Protein AF-A0A3N5R0R9-F1 (afdb_monomer)

Solvent-accessible surface area (backbone atoms only — not comparable to full-atom values): 15012 Å² total; per-residue (Å²): 132,86,57,68,69,58,54,52,54,54,51,50,55,51,51,51,49,55,50,51,55,48,54,53,54,56,59,62,72,71,47,95,82,65,80,75,74,85,69,75,74,80,44,71,63,59,54,51,50,53,53,48,51,53,52,49,52,53,50,51,51,52,50,50,51,50,51,50,50,53,49,52,49,50,51,49,53,51,50,50,53,52,49,49,55,70,77,45,78,73,76,73,62,69,63,82,61,88,26,75,51,51,61,51,18,72,74,63,23,44,67,47,49,46,68,54,37,25,25,74,74,27,80,94,47,69,91,41,71,49,81,50,78,91,46,46,70,56,28,48,50,54,42,48,52,52,48,53,52,37,56,76,67,67,50,54,53,73,38,70,69,69,75,72,58,89,46,72,67,58,19,51,56,50,46,56,38,47,77,71,71,43,86,84,82,88,80,77,83,86,47,71,69,52,53,52,51,53,57,42,58,76,43,49,83,84,32,44,70,60,50,52,50,49,20,46,52,52,23,60,64,26,57,84,64,78,54,48,51,33,70,57,48,43,52,49,60,70,59,48,58,96,81,76,46,69,65,59,33,64,67,64,72,94,127

Radius of gyration: 36.28 Å; Cα contacts (8 Å, |Δi|>4): 163; chains: 1; bounding box: 112×48×48 Å

Secondary structure (DSSP, 8-state):
---HHHHHHHHHHHHHHHHHHHHHHHHHTT-TT----------HHHHHHHHHHHHHHHHHHHHHHHHHHHHHHHHHHHHHHHHHHHH-------SS---HHHHHHTTT-EEEESTHHHHHTSSS-TTS----GGGHHHHHHHHHHHHHHHHHTT-SSEEEE--S--SHHHHHHHHHHHHTTPPP-------HHHHHHHHHHTTTTTTHHHHHHHHHHHHHHGGGTT---HHHHHHHHHH--TT--HHHHHT----

Foldseek 3Di:
DPDPVVVVVVVVVVVVVVVVVVVVVVVVVPDPPDDDDPPPPCPPVVVVVVVVVVVVVVVVVVVVVVVVVVVVVVVVVVVVVVVVCVVDPPPPPVPVDCFPQVVQVVVQADEFELQQCQLPVNDPHNVDRRDDPVCSVVSLVVSVVVLVVCLVVVTPPYHYDDAQDQDPSLLVSLVSQVVSVHDDDDDDGPDPLVVVLVVCLVPCPVNVVVLLVSLVVVLVVCVSPPNDHSVNSVVSSVRHDPPDDSVSNNPRDDD

pLDDT: mean 75.81, std 16.2, range [38.72, 96.94]

Structure (mmCIF, N/CA/C/O backbone):
data_AF-A0A3N5R0R9-F1
#
_entry.id   AF-A0A3N5R0R9-F1
#
loop_
_atom_site.group_PDB
_atom_site.id
_atom_site.type_symbol
_atom_site.label_atom_id
_atom_site.label_alt_id
_atom_site.label_comp_id
_atom_site.label_asym_id
_atom_site.label_entity_id
_atom_site.label_seq_id
_atom_site.pdbx_PDB_ins_code
_atom_site.Cartn_x
_atom_site.Cartn_y
_atom_site.Cartn_z
_atom_site.occupancy
_atom_site.B_iso_or_equiv
_atom_site.auth_seq_id
_atom_site.auth_comp_id
_atom_site.auth_asym_id
_atom_site.auth_atom_id
_atom_site.pdbx_PDB_model_num
ATOM 1 N N . MET A 1 1 ? 49.271 -8.759 10.959 1.00 43.50 1 MET A N 1
ATOM 2 C CA . MET A 1 1 ? 49.847 -8.899 12.313 1.00 43.50 1 MET A CA 1
ATOM 3 C C . MET A 1 1 ? 51.326 -8.596 12.203 1.00 43.50 1 MET A C 1
ATOM 5 O O . MET A 1 1 ? 52.000 -9.312 11.478 1.00 43.50 1 MET A O 1
ATOM 9 N N . ILE A 1 2 ? 51.799 -7.498 12.795 1.00 50.06 2 ILE A N 1
ATOM 10 C CA . ILE A 1 2 ? 53.244 -7.254 12.905 1.00 50.06 2 ILE A CA 1
ATOM 11 C C . ILE A 1 2 ? 53.771 -8.260 13.930 1.00 50.06 2 ILE A C 1
ATOM 13 O O . ILE A 1 2 ? 53.163 -8.416 14.986 1.00 50.06 2 ILE A O 1
ATOM 17 N N . ASP A 1 3 ? 54.822 -8.982 13.558 1.00 60.62 3 ASP A N 1
ATOM 18 C CA . ASP A 1 3 ? 55.423 -10.051 14.351 1.00 60.62 3 ASP A CA 1
ATOM 19 C C . ASP A 1 3 ? 56.004 -9.483 15.658 1.00 60.62 3 ASP A C 1
ATOM 21 O O . ASP A 1 3 ? 56.755 -8.501 15.660 1.00 60.62 3 ASP A O 1
ATOM 25 N N . GLU A 1 4 ? 55.624 -10.084 16.781 1.00 57.06 4 GLU A N 1
ATOM 26 C CA . GLU A 1 4 ? 56.063 -9.680 18.118 1.00 57.06 4 GLU A CA 1
ATOM 27 C C . GLU A 1 4 ? 57.592 -9.825 18.247 1.00 57.06 4 GLU A C 1
ATOM 29 O O . GLU A 1 4 ? 58.248 -8.971 18.844 1.00 57.06 4 GLU A O 1
ATOM 34 N N . GLN A 1 5 ? 58.185 -10.813 17.555 1.00 60.53 5 GLN A N 1
ATOM 35 C CA . GLN A 1 5 ? 59.641 -10.983 17.476 1.00 60.53 5 GLN A CA 1
ATOM 36 C C . GLN A 1 5 ? 60.341 -9.844 16.729 1.00 60.53 5 GLN A C 1
ATOM 38 O O . GLN A 1 5 ? 61.434 -9.434 17.119 1.00 60.53 5 GLN A O 1
ATOM 43 N N . PHE A 1 6 ? 59.721 -9.314 15.673 1.00 62.25 6 PHE A N 1
ATOM 44 C CA . PHE A 1 6 ? 60.292 -8.207 14.904 1.00 62.25 6 PHE A CA 1
ATOM 45 C C . PHE A 1 6 ? 60.302 -6.908 15.719 1.00 62.25 6 PHE A C 1
ATOM 47 O O . PHE A 1 6 ? 61.253 -6.128 15.657 1.00 62.25 6 PHE A O 1
ATOM 54 N N . THR A 1 7 ? 59.262 -6.696 16.528 1.00 60.97 7 THR A N 1
ATOM 55 C CA . THR A 1 7 ? 59.148 -5.508 17.383 1.00 60.97 7 THR A CA 1
ATOM 56 C C . THR A 1 7 ? 60.192 -5.526 18.502 1.00 60.97 7 THR A C 1
ATOM 58 O O . THR A 1 7 ? 60.848 -4.511 18.728 1.00 60.97 7 THR A O 1
ATOM 61 N N . GLU A 1 8 ? 60.412 -6.675 19.151 1.00 64.81 8 GLU A N 1
ATOM 62 C CA . GLU A 1 8 ? 61.462 -6.825 20.172 1.00 64.81 8 GLU A CA 1
ATOM 63 C C . GLU A 1 8 ? 62.873 -6.644 19.587 1.00 64.81 8 GLU A C 1
ATOM 65 O O . GLU A 1 8 ? 63.673 -5.897 20.148 1.00 64.81 8 GLU A O 1
ATOM 70 N N . GLN A 1 9 ? 63.165 -7.206 18.405 1.00 69.06 9 GLN A N 1
ATOM 71 C CA . GLN A 1 9 ? 64.467 -7.005 17.746 1.00 69.06 9 GLN A CA 1
ATOM 72 C C . GLN A 1 9 ? 64.761 -5.534 17.423 1.00 69.06 9 GLN A C 1
ATOM 74 O O . GLN A 1 9 ? 65.887 -5.069 17.608 1.00 69.06 9 GLN A O 1
ATOM 79 N N . MET A 1 10 ? 63.755 -4.794 16.953 1.00 60.25 10 MET A N 1
ATOM 80 C CA . MET A 1 10 ? 63.886 -3.363 16.666 1.00 60.25 10 MET A CA 1
ATOM 81 C C . MET A 1 10 ? 64.137 -2.544 17.939 1.00 60.25 10 MET A C 1
ATOM 83 O O . MET A 1 10 ? 64.937 -1.607 17.925 1.00 60.25 10 MET A O 1
ATOM 87 N N . LEU A 1 11 ? 63.478 -2.897 19.047 1.00 63.25 11 LEU A N 1
ATOM 88 C CA . LEU A 1 11 ? 63.673 -2.229 20.334 1.00 63.25 11 LEU A CA 1
ATOM 89 C C . LEU A 1 11 ? 65.057 -2.513 20.926 1.00 63.25 11 LEU A C 1
ATOM 91 O O . LEU A 1 11 ? 65.667 -1.599 21.484 1.00 63.25 11 LEU A O 1
ATOM 95 N N . ASP A 1 12 ? 65.572 -3.731 20.778 1.00 72.31 12 ASP A N 1
ATOM 96 C CA . ASP A 1 12 ? 66.913 -4.082 21.249 1.00 72.31 12 ASP A CA 1
ATOM 97 C C . ASP A 1 12 ? 68.011 -3.389 20.438 1.00 72.31 12 ASP A C 1
ATOM 99 O O . ASP A 1 12 ? 68.893 -2.770 21.035 1.00 72.31 12 ASP A O 1
ATOM 103 N N . GLN A 1 13 ? 67.902 -3.345 19.104 1.00 62.28 13 GLN A N 1
ATOM 104 C CA . GLN A 1 13 ? 68.829 -2.555 18.279 1.00 62.28 13 GLN A CA 1
ATOM 105 C C . GLN A 1 13 ? 68.832 -1.074 18.669 1.00 62.28 13 GLN A C 1
ATOM 107 O O . GLN A 1 13 ? 69.888 -0.444 18.725 1.00 62.28 13 GLN A O 1
ATOM 112 N N . PHE A 1 14 ? 67.660 -0.511 18.970 1.00 59.62 14 PHE A N 1
ATOM 113 C CA . PHE A 1 14 ? 67.559 0.881 19.393 1.00 59.62 14 PHE A CA 1
ATOM 114 C C . PHE A 1 14 ? 68.192 1.124 20.773 1.00 59.62 14 PHE A C 1
ATOM 116 O O . PHE A 1 14 ? 68.870 2.134 20.973 1.00 59.62 14 PHE A O 1
ATOM 123 N N . ARG A 1 15 ? 68.024 0.196 21.726 1.00 69.88 15 ARG A N 1
ATOM 124 C CA . ARG A 1 15 ? 68.680 0.267 23.046 1.00 69.88 15 ARG A CA 1
ATOM 125 C C . ARG A 1 15 ? 70.198 0.184 22.931 1.00 69.88 15 ARG A C 1
ATOM 127 O O . ARG A 1 15 ? 70.887 0.926 23.633 1.00 69.88 15 ARG A O 1
ATOM 134 N N . ASP A 1 16 ? 70.703 -0.693 22.073 1.00 72.25 16 ASP A N 1
ATOM 135 C CA . ASP A 1 16 ? 72.139 -0.858 21.862 1.00 72.25 16 ASP A CA 1
ATOM 136 C C . ASP A 1 16 ? 72.747 0.380 21.201 1.00 72.25 16 ASP A C 1
ATOM 138 O O . ASP A 1 16 ? 73.772 0.877 21.669 1.00 72.25 16 ASP A O 1
ATOM 142 N N . TRP A 1 17 ? 72.057 0.958 20.215 1.00 76.31 17 TRP A N 1
ATOM 143 C CA . TRP A 1 17 ? 72.457 2.227 19.611 1.00 76.31 17 TRP A CA 1
ATOM 144 C C . TRP A 1 17 ? 72.508 3.367 20.641 1.00 76.31 17 TRP A C 1
ATOM 146 O O . TRP A 1 17 ? 73.515 4.064 20.728 1.00 76.31 17 TRP A O 1
ATOM 156 N N . LEU A 1 18 ? 71.485 3.516 21.496 1.00 66.44 18 LEU A N 1
ATOM 157 C CA . LEU A 1 18 ? 71.478 4.543 22.549 1.00 66.44 18 LEU A CA 1
ATOM 158 C C . LEU A 1 18 ? 72.618 4.373 23.563 1.00 66.44 18 LEU A C 1
ATOM 160 O O . LEU A 1 18 ? 73.188 5.367 24.017 1.00 66.44 18 LEU A O 1
ATOM 164 N N . ARG A 1 19 ? 72.949 3.130 23.937 1.00 70.62 19 ARG A N 1
ATOM 165 C CA . ARG A 1 19 ? 74.083 2.845 24.830 1.00 70.62 19 ARG A CA 1
ATOM 166 C C . ARG A 1 19 ? 75.401 3.211 24.165 1.00 70.62 19 ARG A C 1
ATOM 168 O O . ARG A 1 19 ? 76.191 3.917 24.777 1.00 70.62 19 ARG A O 1
ATOM 175 N N . GLN A 1 20 ? 75.588 2.810 22.911 1.00 67.75 20 GLN A N 1
ATOM 176 C CA . GLN A 1 20 ? 76.788 3.130 22.149 1.00 67.75 20 GLN A CA 1
ATOM 177 C C . GLN A 1 20 ? 76.974 4.646 22.003 1.00 67.75 20 GLN A C 1
ATOM 179 O O . GLN A 1 20 ? 78.047 5.158 22.302 1.00 67.75 20 GLN A O 1
ATOM 184 N N . THR A 1 21 ? 75.925 5.383 21.633 1.00 64.25 21 THR A N 1
ATOM 185 C CA . THR A 1 21 ? 75.993 6.845 21.489 1.00 64.25 21 THR A CA 1
ATOM 186 C C . THR A 1 21 ? 76.284 7.551 22.816 1.00 64.25 21 THR A C 1
ATOM 188 O O . THR A 1 21 ? 77.020 8.537 22.835 1.00 64.25 21 THR A O 1
ATOM 191 N N . ARG A 1 22 ? 75.750 7.057 23.943 1.00 67.31 22 ARG A N 1
ATOM 192 C CA . ARG A 1 22 ? 76.100 7.579 25.273 1.00 67.31 22 ARG A CA 1
ATOM 193 C C . ARG A 1 22 ? 77.569 7.313 25.599 1.00 67.31 22 ARG A C 1
ATOM 195 O O . ARG A 1 22 ? 78.257 8.230 26.033 1.00 67.31 22 ARG A O 1
ATOM 202 N N . ASP A 1 23 ? 78.037 6.087 25.394 1.00 68.38 23 ASP A N 1
ATOM 203 C CA . ASP A 1 23 ? 79.402 5.692 25.739 1.00 68.38 23 ASP A CA 1
ATOM 204 C C . ASP A 1 23 ? 80.435 6.444 24.860 1.00 68.38 23 ASP A C 1
ATOM 206 O O . ASP A 1 23 ? 81.486 6.856 25.352 1.00 68.38 23 ASP A O 1
ATOM 210 N N . GLU A 1 24 ? 80.106 6.722 23.591 1.00 63.88 24 GLU A N 1
ATOM 211 C CA . GLU A 1 24 ? 80.881 7.587 22.683 1.00 63.88 24 GLU A CA 1
ATOM 212 C C . GLU A 1 24 ? 80.918 9.054 23.159 1.00 63.88 24 GLU A C 1
ATOM 214 O O . GLU A 1 24 ? 81.975 9.691 23.130 1.00 63.88 24 GLU A O 1
ATOM 219 N N . ALA A 1 25 ? 79.792 9.586 23.651 1.00 58.59 25 ALA A N 1
ATOM 220 C CA . ALA A 1 25 ? 79.714 10.941 24.201 1.00 58.59 25 ALA A CA 1
ATOM 221 C C . ALA A 1 25 ? 80.489 11.085 25.527 1.00 58.59 25 ALA A C 1
ATOM 223 O O . ALA A 1 25 ? 81.158 12.095 25.753 1.00 58.59 25 ALA A O 1
ATOM 224 N N . GLU A 1 26 ? 80.451 10.064 26.390 1.00 63.78 26 GLU A N 1
ATOM 225 C CA . GLU A 1 26 ? 81.235 10.021 27.630 1.00 6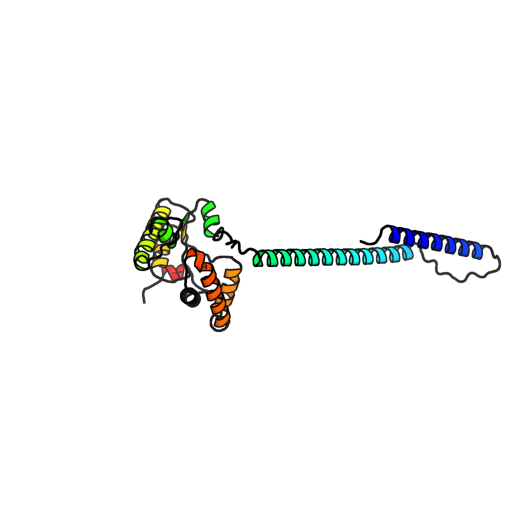3.78 26 GLU A CA 1
ATOM 226 C C . GLU A 1 26 ? 82.745 9.943 27.332 1.00 63.78 26 GLU A C 1
ATOM 228 O O . GLU A 1 26 ? 83.530 10.651 27.966 1.00 63.78 26 GLU A O 1
ATOM 233 N N . GLN A 1 27 ? 83.163 9.185 26.312 1.00 59.25 27 GLN A N 1
ATOM 234 C CA . GLN A 1 27 ? 84.565 9.114 25.874 1.00 59.25 27 GLN A CA 1
ATOM 235 C C . GLN A 1 27 ? 85.074 10.426 25.254 1.00 59.25 27 GLN A C 1
ATOM 237 O O . GLN A 1 27 ? 86.222 10.797 25.492 1.00 59.25 27 GLN A O 1
ATOM 242 N N . GLN A 1 28 ? 84.230 11.167 24.526 1.00 52.19 28 GLN A N 1
ATOM 243 C CA . GLN A 1 28 ? 84.566 12.505 24.013 1.00 52.19 28 GLN A CA 1
ATOM 244 C C . GLN A 1 28 ? 84.691 13.567 25.113 1.00 52.19 28 GLN A C 1
ATOM 246 O O . GLN A 1 28 ? 85.436 14.529 24.949 1.00 52.19 28 GLN A O 1
ATOM 251 N N . SER A 1 29 ? 84.010 13.395 26.250 1.00 51.81 29 SER A N 1
ATOM 252 C CA . SER A 1 29 ? 84.086 14.324 27.388 1.00 51.81 29 SER A CA 1
ATOM 253 C C . SER A 1 29 ? 85.332 14.157 28.276 1.00 51.81 29 SER A C 1
ATOM 255 O O . SER A 1 29 ? 85.572 14.986 29.155 1.00 51.81 29 SER A O 1
ATOM 257 N N . ALA A 1 30 ? 86.135 13.109 28.052 1.00 52.66 30 ALA A N 1
ATOM 258 C CA . ALA A 1 30 ? 87.340 12.800 28.829 1.00 52.66 30 ALA A CA 1
ATOM 259 C C . ALA A 1 30 ? 88.649 13.360 28.227 1.00 52.66 30 ALA A C 1
ATOM 261 O O . ALA A 1 30 ? 89.705 13.202 28.841 1.00 52.66 30 ALA A O 1
ATOM 262 N N . ASP A 1 31 ? 88.595 14.013 27.059 1.00 53.47 31 ASP A N 1
ATOM 263 C CA . ASP A 1 31 ? 89.743 14.660 26.410 1.00 53.47 31 ASP A CA 1
ATOM 264 C C . ASP A 1 31 ? 89.786 16.163 26.772 1.00 53.47 31 ASP A C 1
ATOM 266 O O . ASP A 1 31 ? 88.929 16.928 26.322 1.00 53.47 31 ASP A O 1
ATOM 270 N N . PRO A 1 32 ? 90.727 16.621 27.621 1.00 52.41 32 PRO A N 1
ATOM 271 C CA . PRO A 1 32 ? 90.665 17.953 28.226 1.00 52.41 32 PRO A CA 1
ATOM 272 C C . PRO A 1 32 ? 90.977 19.119 27.270 1.00 52.41 32 PRO A C 1
ATOM 274 O O . PRO A 1 32 ? 90.863 20.266 27.699 1.00 52.41 32 PRO A O 1
ATOM 277 N N . ASP A 1 33 ? 91.356 18.858 26.011 1.00 52.94 33 ASP A N 1
ATOM 278 C CA . ASP A 1 33 ? 91.750 19.890 25.030 1.00 52.94 33 ASP A CA 1
ATOM 279 C C . ASP A 1 33 ? 90.901 19.880 23.736 1.00 52.94 33 ASP A C 1
ATOM 281 O O . ASP A 1 33 ? 91.179 20.604 22.777 1.00 52.94 33 ASP A O 1
ATOM 285 N N . ALA A 1 34 ? 89.821 19.089 23.691 1.00 53.00 34 ALA A N 1
ATOM 286 C CA . ALA A 1 34 ? 88.888 19.076 22.567 1.00 53.00 34 ALA A CA 1
ATOM 287 C C . ALA A 1 34 ? 87.796 20.146 22.754 1.00 53.00 34 ALA A C 1
ATOM 289 O O . ALA A 1 34 ? 86.864 19.996 23.546 1.00 53.00 34 ALA A O 1
ATOM 290 N N . ALA A 1 35 ? 87.891 21.245 22.000 1.00 51.78 35 ALA A N 1
ATOM 291 C CA . ALA A 1 35 ? 86.829 22.243 21.916 1.00 51.78 35 ALA A CA 1
ATOM 292 C C . ALA A 1 35 ? 85.513 21.574 21.481 1.00 51.78 35 ALA A C 1
ATOM 294 O O . ALA A 1 35 ? 85.393 21.099 20.35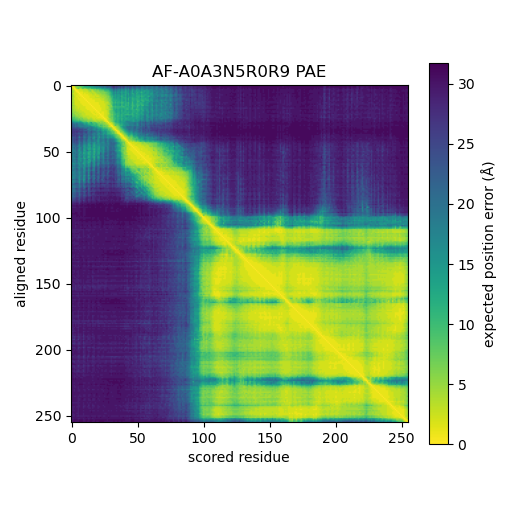1 1.00 51.78 35 ALA A O 1
ATOM 295 N N . SER A 1 36 ? 84.528 21.537 22.384 1.00 50.31 36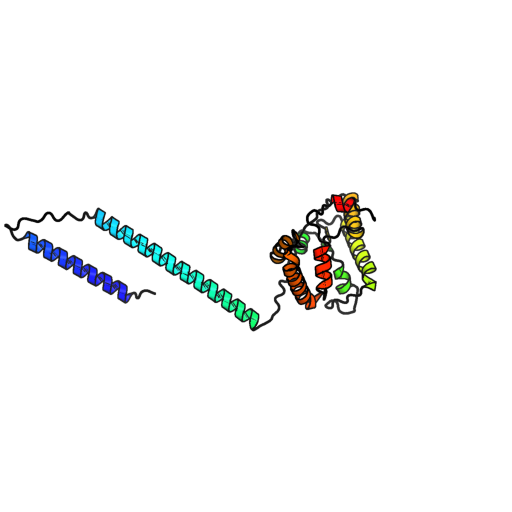 SER A N 1
ATOM 296 C CA . SER A 1 36 ? 83.208 20.977 22.093 1.00 50.31 36 SER A CA 1
ATOM 297 C C . SER A 1 36 ? 82.572 21.727 20.916 1.00 50.31 36 SER A C 1
ATOM 299 O O . SER A 1 36 ? 82.352 22.939 21.032 1.00 50.31 36 SER A O 1
ATOM 301 N N . PRO A 1 37 ? 82.225 21.066 19.793 1.00 47.88 37 PRO A N 1
ATOM 302 C CA . PRO A 1 37 ? 81.253 21.650 18.883 1.00 47.88 37 PRO A CA 1
ATOM 303 C C . PRO A 1 37 ? 79.961 21.848 19.679 1.00 47.88 37 PRO A C 1
ATOM 305 O O . PRO A 1 37 ? 79.605 21.004 20.502 1.00 47.88 37 PRO A O 1
ATOM 308 N N . ALA A 1 38 ? 79.277 22.975 19.480 1.00 46.28 38 ALA A N 1
ATOM 309 C CA . ALA A 1 38 ? 77.978 23.221 20.092 1.00 46.28 38 ALA A CA 1
ATOM 310 C C . ALA A 1 38 ? 76.971 22.206 19.532 1.00 46.28 38 ALA A C 1
ATOM 312 O O . ALA A 1 38 ? 76.278 22.467 18.551 1.00 46.28 38 ALA A O 1
ATOM 313 N N . VAL A 1 39 ? 76.938 21.015 20.126 1.00 50.69 39 VAL A N 1
ATOM 314 C CA . VAL A 1 39 ? 75.864 20.053 19.937 1.00 50.69 39 VAL A CA 1
ATOM 315 C C . VAL A 1 39 ? 74.647 20.730 20.539 1.00 50.69 39 VAL A C 1
ATOM 317 O O . VAL A 1 39 ? 74.577 20.923 21.752 1.00 50.69 39 VAL A O 1
ATOM 320 N N . GLU A 1 40 ? 73.739 21.185 19.678 1.00 48.16 40 GLU A N 1
ATOM 321 C CA . GLU A 1 40 ? 72.460 21.734 20.105 1.00 48.16 40 GLU A CA 1
ATOM 322 C C . GLU A 1 40 ? 71.827 20.665 21.005 1.00 48.16 40 GLU A C 1
ATOM 324 O O . GLU A 1 40 ? 71.603 19.545 20.529 1.00 48.16 40 GLU A O 1
ATOM 329 N N . PRO A 1 41 ? 71.641 20.920 22.314 1.00 49.38 41 PRO A N 1
ATOM 330 C CA . PRO A 1 41 ? 71.145 19.895 23.208 1.00 49.38 41 PRO A CA 1
ATOM 331 C C . PRO A 1 41 ? 69.772 19.534 22.672 1.00 49.38 41 PRO A C 1
ATOM 333 O O . PRO A 1 41 ? 68.867 20.372 22.676 1.00 49.38 41 PRO A O 1
ATOM 336 N N . VAL A 1 42 ? 69.619 18.316 22.149 1.00 54.38 42 VAL A N 1
ATOM 337 C CA . VAL A 1 42 ? 68.303 17.806 21.785 1.00 54.38 42 VAL A CA 1
ATOM 338 C C . VAL A 1 42 ? 67.579 17.663 23.111 1.00 54.38 42 VAL A C 1
ATOM 340 O O . VAL A 1 42 ? 67.711 16.665 23.817 1.00 54.38 42 VAL A O 1
ATOM 343 N N . GLY A 1 43 ? 66.922 18.749 23.515 1.00 51.84 43 GLY A N 1
ATOM 344 C CA . GLY A 1 43 ? 66.248 18.843 24.788 1.00 51.84 43 GLY A CA 1
ATOM 345 C C . GLY A 1 43 ? 65.284 17.678 24.867 1.00 51.84 43 GLY A C 1
ATOM 346 O O . GLY A 1 43 ? 64.603 17.365 23.893 1.00 51.84 43 GLY A O 1
ATOM 347 N N . LEU A 1 44 ? 65.230 17.035 26.027 1.00 51.94 44 LEU A N 1
ATOM 348 C CA . LEU A 1 44 ? 64.364 15.885 26.284 1.00 51.94 44 LEU A CA 1
ATOM 349 C C . LEU A 1 44 ? 62.913 16.150 25.825 1.00 51.94 44 LEU A C 1
ATOM 351 O O . LEU A 1 44 ? 62.229 15.246 25.362 1.00 51.94 44 LEU A O 1
ATOM 355 N N . VAL A 1 45 ? 62.496 17.420 25.855 1.00 51.78 45 VAL A N 1
ATOM 356 C CA . VAL A 1 45 ? 61.239 17.944 25.302 1.00 51.78 45 VAL A CA 1
ATOM 357 C C . VAL A 1 45 ? 61.100 17.722 23.788 1.00 51.78 45 VAL A C 1
ATOM 359 O O . VAL A 1 45 ? 60.092 17.168 23.370 1.00 51.78 45 VAL A O 1
ATOM 362 N N . ARG A 1 46 ? 62.107 18.064 22.972 1.00 54.16 46 ARG A N 1
ATOM 363 C CA . ARG A 1 46 ? 62.084 17.883 21.507 1.00 54.16 46 ARG A CA 1
ATOM 364 C C . ARG A 1 46 ? 62.024 16.404 21.126 1.00 54.16 46 ARG A C 1
ATOM 366 O O . ARG A 1 46 ? 61.266 16.024 20.247 1.00 54.16 46 ARG A O 1
ATOM 373 N N . LEU A 1 47 ? 62.762 15.547 21.836 1.00 57.09 47 LEU A N 1
ATOM 374 C CA . LEU A 1 47 ? 62.655 14.092 21.664 1.00 57.09 47 LEU A CA 1
ATOM 375 C C . LEU A 1 47 ? 61.251 13.584 22.016 1.00 57.09 47 LEU A C 1
ATOM 377 O O . LEU A 1 47 ? 60.677 12.801 21.266 1.00 57.09 47 LEU A O 1
A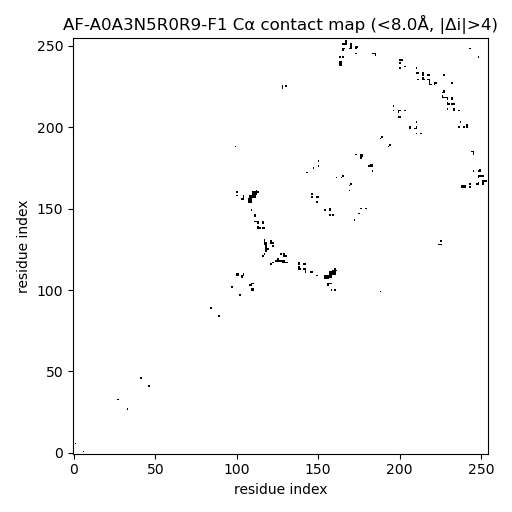TOM 381 N N . VAL A 1 48 ? 60.671 14.043 23.128 1.00 60.00 48 VAL A N 1
ATOM 382 C CA . VAL A 1 48 ? 59.302 13.678 23.523 1.00 60.00 48 VAL A CA 1
ATOM 383 C C . VAL A 1 48 ? 58.271 14.159 22.498 1.00 60.00 48 VAL A C 1
ATOM 385 O O . VAL A 1 48 ? 57.320 13.427 22.227 1.00 60.00 48 VAL A O 1
ATOM 388 N N . GLU A 1 49 ? 58.452 15.336 21.900 1.00 58.75 49 GLU A N 1
ATOM 389 C CA . GLU A 1 49 ? 57.594 15.853 20.827 1.00 58.75 49 GLU A CA 1
ATOM 390 C C . GLU A 1 49 ? 57.658 14.968 19.578 1.00 58.75 49 GLU A C 1
ATOM 392 O O . GLU A 1 49 ? 56.612 14.506 19.120 1.00 58.75 49 GLU A O 1
ATOM 397 N N . GLU A 1 50 ? 58.859 14.636 19.099 1.00 58.38 50 GLU A N 1
ATOM 398 C CA . GLU A 1 50 ? 59.059 13.765 17.931 1.00 58.38 50 GLU A CA 1
ATOM 399 C C . GLU A 1 50 ? 58.510 12.347 18.173 1.00 58.38 50 GLU A C 1
ATOM 401 O O . GLU A 1 50 ? 57.786 11.799 17.341 1.00 58.38 50 GLU A O 1
ATOM 406 N N . PHE A 1 51 ? 58.742 11.762 19.356 1.00 58.75 51 PHE A N 1
ATOM 407 C CA . PHE A 1 51 ? 58.152 10.466 19.718 1.00 58.75 51 PHE A CA 1
ATOM 408 C C . PHE A 1 51 ? 56.628 10.533 19.871 1.00 58.75 51 PHE A C 1
ATOM 410 O O . PHE A 1 51 ? 55.926 9.565 19.565 1.00 58.75 51 PHE A O 1
ATOM 417 N N . THR A 1 52 ? 56.085 11.664 20.327 1.00 61.81 52 THR A N 1
ATOM 418 C CA . THR A 1 52 ? 54.635 11.860 20.431 1.00 61.81 52 THR A CA 1
ATOM 419 C C . THR A 1 52 ? 54.001 12.000 19.050 1.00 61.81 52 THR A C 1
ATOM 421 O O . THR A 1 52 ? 52.933 11.418 18.834 1.00 61.81 52 THR A O 1
ATOM 424 N N . ALA A 1 53 ? 54.661 12.696 18.122 1.00 58.16 53 ALA A N 1
ATOM 425 C CA . ALA A 1 53 ? 54.260 12.801 16.723 1.00 58.16 53 ALA A CA 1
ATOM 426 C C . ALA A 1 53 ? 54.293 11.426 16.037 1.00 58.16 53 ALA A C 1
ATOM 428 O O . ALA A 1 53 ? 53.269 10.983 15.517 1.00 58.16 53 ALA A O 1
ATOM 429 N N . LEU A 1 54 ? 55.396 10.680 16.172 1.00 56.41 54 LEU A N 1
ATOM 430 C CA . LEU A 1 54 ? 55.536 9.325 15.627 1.00 56.41 54 LEU A CA 1
ATOM 431 C C . LEU A 1 54 ? 54.476 8.362 16.188 1.00 56.41 54 LEU A C 1
ATOM 433 O O . LEU A 1 54 ? 53.872 7.582 15.451 1.00 56.41 54 LEU A O 1
ATOM 437 N N . ARG A 1 55 ? 54.185 8.440 17.495 1.00 67.81 55 ARG A N 1
ATOM 438 C CA . ARG A 1 55 ? 53.110 7.657 18.127 1.00 67.81 55 ARG A CA 1
ATOM 439 C C . ARG A 1 55 ? 51.738 8.023 17.562 1.00 67.81 55 ARG A C 1
ATOM 441 O O . ARG A 1 55 ? 50.881 7.147 17.436 1.00 67.81 55 ARG A O 1
ATOM 448 N N . HIS A 1 56 ? 51.498 9.302 17.280 1.00 57.44 56 HIS A N 1
ATOM 449 C CA . HIS A 1 56 ? 50.236 9.758 16.707 1.00 57.44 56 HIS A CA 1
ATOM 450 C C . HIS A 1 56 ? 50.062 9.229 15.279 1.00 57.44 56 HIS A C 1
ATOM 452 O O . HIS A 1 56 ? 49.016 8.651 14.980 1.00 57.44 56 HIS A O 1
ATOM 458 N N . ASP A 1 57 ? 51.102 9.323 14.453 1.00 57.06 57 ASP A N 1
ATOM 459 C CA . ASP A 1 57 ? 51.104 8.810 13.081 1.00 57.06 57 ASP A CA 1
ATOM 460 C C . ASP A 1 57 ? 50.925 7.292 13.034 1.00 57.06 57 ASP A C 1
ATOM 462 O O . ASP A 1 57 ? 50.064 6.794 12.307 1.00 57.06 57 ASP A O 1
ATOM 466 N N . LEU A 1 58 ? 51.627 6.541 13.887 1.00 57.06 58 LEU A N 1
ATOM 467 C CA . LEU A 1 58 ? 51.457 5.089 13.977 1.00 57.06 58 LEU A CA 1
ATOM 468 C C . LEU A 1 58 ? 50.033 4.710 14.420 1.00 57.06 58 LEU A C 1
ATOM 470 O O . LEU A 1 58 ? 49.447 3.742 13.925 1.00 57.06 58 LEU A O 1
ATOM 474 N N . LYS A 1 59 ? 49.432 5.491 15.326 1.00 62.53 59 LYS A N 1
ATOM 475 C CA . LYS A 1 59 ? 48.046 5.297 15.773 1.00 62.53 59 LYS A CA 1
ATOM 476 C C . LYS A 1 59 ? 47.038 5.607 14.663 1.00 62.53 59 LYS A C 1
ATOM 478 O O . LYS A 1 59 ? 46.034 4.898 14.564 1.00 62.53 59 LYS A O 1
ATOM 483 N N . LEU A 1 60 ? 47.294 6.620 13.832 1.00 58.91 60 LEU A N 1
ATOM 484 C CA . LEU A 1 60 ? 46.482 6.938 12.654 1.00 58.91 60 LEU A CA 1
ATOM 485 C C . LEU A 1 60 ? 46.594 5.843 11.589 1.00 58.91 60 LEU A C 1
ATOM 487 O O . LEU A 1 60 ? 45.563 5.361 11.126 1.00 58.91 60 LEU A O 1
ATOM 491 N N . GLN A 1 61 ? 47.805 5.374 11.279 1.00 59.06 61 GLN A N 1
ATOM 492 C CA . GLN A 1 61 ? 48.025 4.275 10.333 1.00 59.06 61 GLN A CA 1
ATOM 493 C C . GLN A 1 61 ? 47.383 2.967 10.811 1.00 59.06 61 GLN A C 1
ATOM 495 O O . GLN A 1 61 ? 46.713 2.291 10.036 1.00 59.06 61 GLN A O 1
ATOM 500 N N . THR A 1 62 ? 47.493 2.639 12.102 1.00 63.97 62 THR A N 1
ATOM 501 C CA . THR A 1 62 ? 46.857 1.440 12.676 1.00 63.97 62 THR A CA 1
ATOM 502 C C . THR A 1 62 ? 45.330 1.547 12.666 1.00 63.97 62 THR A C 1
ATOM 504 O O . THR A 1 62 ? 44.643 0.560 12.408 1.00 63.97 62 THR A O 1
ATOM 507 N N . ARG A 1 63 ? 44.770 2.739 12.923 1.00 60.62 63 ARG A N 1
ATOM 508 C CA . ARG A 1 63 ? 43.325 2.981 12.777 1.00 60.62 63 ARG A CA 1
ATOM 509 C C . ARG A 1 63 ? 42.872 2.865 11.326 1.00 60.62 63 ARG A C 1
ATOM 511 O O . ARG A 1 63 ? 41.843 2.247 11.095 1.00 60.62 63 ARG A O 1
ATOM 518 N N . GLY A 1 64 ? 43.635 3.413 10.381 1.00 63.06 64 GLY A N 1
ATOM 519 C CA . GLY A 1 64 ? 43.362 3.296 8.950 1.00 63.06 64 GLY A CA 1
ATOM 520 C C . GLY A 1 64 ? 43.399 1.844 8.478 1.00 63.06 64 GLY A C 1
ATOM 521 O O . GLY A 1 64 ? 42.474 1.402 7.812 1.00 63.06 64 GLY A O 1
ATOM 522 N N . ALA A 1 65 ? 44.400 1.073 8.908 1.00 64.88 65 ALA A N 1
ATOM 523 C CA . ALA A 1 65 ? 44.508 -0.350 8.596 1.00 64.88 65 ALA A CA 1
ATOM 524 C C . ALA A 1 65 ? 43.338 -1.163 9.171 1.00 64.88 65 ALA A C 1
ATOM 526 O O . ALA A 1 65 ? 42.767 -1.980 8.459 1.00 64.88 65 ALA A O 1
ATOM 527 N N . ARG A 1 66 ? 42.929 -0.902 10.422 1.00 68.31 66 ARG A N 1
ATOM 528 C CA . ARG A 1 66 ? 41.745 -1.546 11.020 1.00 68.31 66 ARG A CA 1
ATOM 529 C C . ARG A 1 66 ? 40.451 -1.147 10.320 1.00 68.31 66 ARG A C 1
ATOM 531 O O . ARG A 1 66 ? 39.622 -2.009 10.084 1.00 68.31 66 ARG A O 1
ATOM 538 N N . ALA A 1 67 ? 40.293 0.123 9.952 1.00 66.69 67 ALA A N 1
ATOM 539 C CA . ALA A 1 67 ? 39.126 0.584 9.205 1.00 66.69 67 ALA A CA 1
ATOM 540 C C . ALA A 1 67 ? 39.042 -0.077 7.821 1.00 66.69 67 ALA A C 1
ATOM 542 O O . ALA A 1 67 ? 37.968 -0.515 7.425 1.00 66.69 67 ALA A O 1
ATOM 543 N N . LEU A 1 68 ? 40.179 -0.214 7.129 1.00 67.88 68 LEU A N 1
ATOM 544 C CA . LEU A 1 68 ? 40.265 -0.896 5.838 1.00 67.88 68 LEU A CA 1
ATOM 545 C C . LEU A 1 68 ? 40.005 -2.407 5.969 1.00 67.88 68 LEU A C 1
ATOM 547 O O . LEU A 1 68 ? 39.372 -3.008 5.107 1.00 67.88 68 LEU A O 1
ATOM 551 N N . GLU A 1 69 ? 40.481 -3.031 7.049 1.00 70.56 69 GLU A N 1
ATOM 552 C CA . GLU A 1 69 ? 40.230 -4.445 7.345 1.00 70.56 69 GLU A CA 1
ATOM 553 C C . GLU A 1 69 ? 38.756 -4.692 7.706 1.00 70.56 69 GLU A C 1
ATOM 555 O O . GLU A 1 69 ? 38.166 -5.660 7.227 1.00 70.56 69 GLU A O 1
ATOM 560 N N . ASP A 1 70 ? 38.137 -3.797 8.478 1.00 70.62 70 ASP A N 1
ATOM 561 C CA . ASP A 1 70 ? 36.707 -3.830 8.795 1.00 70.62 70 ASP A CA 1
ATOM 562 C C . ASP A 1 70 ? 35.850 -3.610 7.539 1.00 70.62 70 ASP A C 1
ATOM 564 O O . ASP A 1 70 ? 34.845 -4.296 7.349 1.00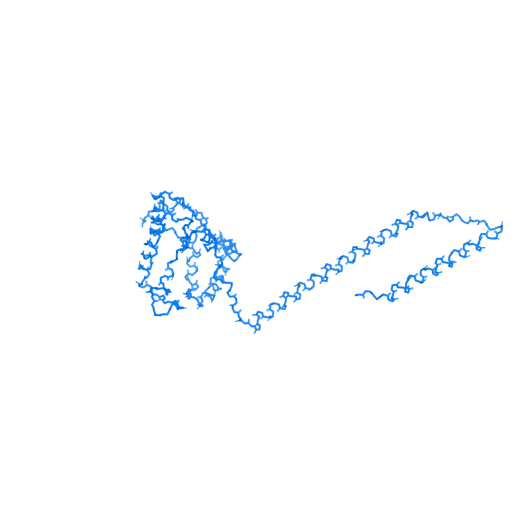 70.62 70 ASP A O 1
ATOM 568 N N . GLU A 1 71 ? 36.246 -2.691 6.656 1.00 71.38 71 GLU A N 1
ATOM 569 C CA . GLU A 1 71 ? 35.584 -2.447 5.371 1.00 71.38 71 GLU A CA 1
ATOM 570 C C . GLU A 1 71 ? 35.708 -3.656 4.439 1.00 71.38 71 GLU A C 1
ATOM 572 O O . GLU A 1 71 ? 34.702 -4.148 3.930 1.00 71.38 71 GLU A O 1
ATOM 577 N N . SER A 1 72 ? 36.912 -4.211 4.294 1.00 68.94 72 SER A N 1
ATOM 578 C CA . SER A 1 72 ? 37.154 -5.430 3.518 1.00 68.94 72 SER A CA 1
ATOM 579 C C . SER A 1 72 ? 36.351 -6.617 4.061 1.00 68.94 72 SER A C 1
ATOM 581 O O . SER A 1 72 ? 35.715 -7.343 3.298 1.00 68.94 72 SER A O 1
ATOM 583 N N . ARG A 1 73 ? 36.281 -6.777 5.389 1.00 78.62 73 ARG A N 1
ATOM 584 C CA . ARG A 1 73 ? 35.472 -7.820 6.034 1.00 78.62 73 ARG A CA 1
ATOM 585 C C . ARG A 1 73 ? 33.982 -7.639 5.754 1.00 78.62 73 ARG A C 1
ATOM 587 O O . ARG A 1 73 ? 33.319 -8.618 5.431 1.00 78.62 73 ARG A O 1
ATOM 594 N N . ARG A 1 74 ? 33.464 -6.408 5.814 1.00 74.06 74 ARG A N 1
ATOM 595 C CA . ARG A 1 74 ? 32.066 -6.101 5.459 1.00 74.06 74 ARG A CA 1
ATOM 596 C C . ARG A 1 74 ? 31.769 -6.413 3.997 1.00 74.06 74 ARG A C 1
ATOM 598 O O . ARG A 1 74 ? 30.736 -7.011 3.713 1.00 74.06 74 ARG A O 1
ATOM 605 N N . LEU A 1 75 ? 32.673 -6.049 3.088 1.00 80.00 75 LEU A N 1
ATOM 606 C CA . LEU A 1 75 ? 32.534 -6.346 1.663 1.00 80.00 75 LEU A CA 1
ATOM 607 C C . LEU A 1 75 ? 32.546 -7.856 1.399 1.00 80.00 75 LEU A C 1
ATOM 609 O O . LEU A 1 75 ? 31.712 -8.340 0.640 1.00 80.00 75 LEU A O 1
ATOM 613 N N . LEU A 1 76 ? 33.429 -8.610 2.059 1.00 76.88 76 LEU A N 1
ATOM 614 C CA . LEU A 1 76 ? 33.481 -10.069 1.940 1.00 76.88 76 LEU A CA 1
ATOM 615 C C . LEU A 1 76 ? 32.221 -10.741 2.492 1.00 76.88 76 LEU A C 1
ATOM 617 O O . LEU A 1 76 ? 31.680 -11.623 1.831 1.00 76.88 76 LEU A O 1
ATOM 621 N N . THR A 1 77 ? 31.710 -10.299 3.644 1.00 78.25 77 THR A N 1
ATOM 622 C CA . THR A 1 77 ? 30.430 -10.789 4.182 1.00 78.25 77 THR A CA 1
ATOM 623 C C . THR A 1 77 ? 29.265 -10.459 3.246 1.00 78.25 77 THR A C 1
ATOM 625 O O . THR A 1 77 ? 28.424 -11.317 2.999 1.00 78.25 77 THR A O 1
ATOM 628 N N . GLY A 1 78 ? 29.233 -9.252 2.672 1.00 71.88 78 GLY A N 1
ATOM 629 C CA . GLY A 1 78 ? 28.219 -8.868 1.686 1.00 71.88 78 GLY A CA 1
ATOM 630 C C . GLY A 1 78 ? 28.285 -9.707 0.406 1.00 71.88 78 GLY A C 1
ATOM 631 O O . GLY A 1 78 ? 27.253 -10.128 -0.109 1.00 71.88 78 GLY A O 1
ATOM 632 N N . LEU A 1 79 ? 29.491 -10.010 -0.080 1.00 72.69 79 LEU A N 1
ATOM 633 C CA . LEU A 1 79 ? 29.691 -10.864 -1.251 1.00 72.69 79 LEU A CA 1
ATOM 634 C C . LEU A 1 79 ? 29.297 -12.322 -0.967 1.00 72.69 79 LEU A C 1
ATOM 636 O O . LEU A 1 79 ? 28.690 -12.960 -1.821 1.00 72.69 79 LEU A O 1
ATOM 640 N N . GLN A 1 80 ? 29.607 -12.842 0.225 1.00 70.50 80 GLN A N 1
ATOM 641 C CA . GLN A 1 80 ? 29.186 -14.179 0.653 1.00 70.50 80 GLN A CA 1
ATOM 642 C C . GLN A 1 80 ? 27.662 -14.286 0.744 1.00 70.50 80 GLN A C 1
ATOM 644 O O . GLN A 1 80 ? 27.102 -15.218 0.181 1.00 70.50 80 GLN A O 1
ATOM 649 N N . ALA A 1 81 ? 26.988 -13.298 1.338 1.00 64.44 81 ALA A N 1
ATOM 650 C CA . ALA A 1 81 ? 25.526 -13.252 1.377 1.00 64.44 81 ALA A CA 1
ATOM 651 C C . ALA A 1 81 ? 24.908 -13.168 -0.033 1.00 64.44 81 ALA A C 1
ATOM 653 O O . ALA A 1 81 ? 23.895 -13.805 -0.311 1.00 64.44 81 ALA A O 1
ATOM 654 N N . ALA A 1 82 ? 25.537 -12.423 -0.950 1.00 67.06 82 ALA A N 1
ATOM 655 C CA . ALA A 1 82 ? 25.101 -12.352 -2.343 1.00 67.06 82 ALA A CA 1
ATOM 656 C C . ALA A 1 82 ? 25.294 -13.683 -3.092 1.00 67.06 82 ALA A C 1
ATOM 658 O O . ALA A 1 82 ? 24.449 -14.051 -3.904 1.00 67.06 82 ALA A O 1
ATOM 659 N N . LEU A 1 83 ? 26.380 -14.414 -2.822 1.00 67.88 83 LEU A N 1
ATOM 660 C CA . LEU A 1 83 ? 26.623 -15.746 -3.386 1.00 67.88 83 LEU A CA 1
ATOM 661 C C . LEU A 1 83 ? 25.655 -16.791 -2.812 1.00 67.88 83 LEU A C 1
ATOM 663 O O . LEU A 1 83 ? 25.091 -17.563 -3.580 1.00 67.88 83 LEU A O 1
ATOM 667 N N . GLU A 1 84 ? 25.381 -16.761 -1.507 1.00 63.72 84 GLU A N 1
ATOM 668 C CA . GLU A 1 84 ? 24.374 -17.622 -0.867 1.00 63.72 84 GLU A CA 1
ATOM 669 C C . GLU A 1 84 ? 22.966 -17.372 -1.434 1.00 63.72 84 GLU A C 1
ATOM 671 O O . GLU A 1 84 ? 22.237 -18.326 -1.707 1.00 63.72 84 GLU A O 1
ATOM 676 N N . ALA A 1 85 ? 22.610 -16.111 -1.704 1.00 57.59 85 ALA A N 1
ATOM 677 C CA . ALA A 1 85 ? 21.346 -15.744 -2.347 1.00 57.59 85 ALA A CA 1
ATOM 678 C C . ALA A 1 85 ? 21.235 -16.227 -3.808 1.00 57.59 85 ALA A C 1
ATOM 680 O O . ALA A 1 85 ? 20.129 -16.418 -4.315 1.00 57.59 85 ALA A O 1
ATOM 681 N N . LEU A 1 86 ? 22.366 -16.427 -4.495 1.00 67.00 86 LEU A N 1
ATOM 682 C CA . LEU A 1 86 ? 22.412 -16.982 -5.852 1.00 67.00 86 LEU A CA 1
ATOM 683 C C . LEU A 1 86 ? 22.387 -18.519 -5.855 1.00 67.00 86 LEU A C 1
ATOM 685 O O . LEU A 1 86 ? 21.822 -19.111 -6.774 1.00 67.00 86 LEU A O 1
ATOM 689 N N . GLU A 1 87 ? 22.994 -19.163 -4.855 1.00 65.56 87 GLU A N 1
ATOM 690 C CA . GLU A 1 87 ? 23.079 -20.627 -4.745 1.00 65.56 87 GLU A CA 1
ATOM 691 C C . GLU A 1 87 ? 21.824 -21.267 -4.142 1.00 65.56 87 GLU A C 1
ATOM 693 O O . GLU A 1 87 ? 21.507 -22.414 -4.464 1.00 65.56 87 GLU A O 1
ATOM 698 N N . ASN A 1 88 ? 21.082 -20.541 -3.304 1.00 55.12 88 ASN A N 1
ATOM 699 C CA . ASN A 1 88 ? 19.881 -21.049 -2.660 1.00 55.12 88 ASN A CA 1
ATOM 700 C C . ASN A 1 88 ? 18.746 -20.022 -2.785 1.00 55.12 88 ASN A C 1
ATOM 702 O O . ASN A 1 88 ? 18.626 -19.142 -1.932 1.00 55.12 88 ASN A O 1
ATOM 706 N N . PRO A 1 89 ? 17.874 -20.121 -3.809 1.00 49.84 89 PRO A N 1
ATOM 707 C CA . PRO A 1 89 ? 16.664 -19.317 -3.884 1.00 49.84 89 PRO A CA 1
ATOM 708 C C . PRO A 1 89 ? 15.642 -19.867 -2.879 1.00 49.84 89 PRO A C 1
ATOM 710 O O . PRO A 1 89 ? 14.565 -20.335 -3.236 1.00 49.84 89 PRO A O 1
ATOM 713 N N . GLN A 1 90 ? 15.976 -19.847 -1.589 1.00 43.78 90 GLN A N 1
ATOM 714 C CA . GLN A 1 90 ? 14.948 -19.603 -0.599 1.00 43.78 90 GLN A CA 1
ATOM 715 C C . GLN A 1 90 ? 14.586 -18.141 -0.797 1.00 43.78 90 GLN A C 1
ATOM 717 O O . GLN A 1 90 ? 15.304 -17.245 -0.361 1.00 43.78 90 GLN A O 1
ATOM 722 N N . GLU A 1 91 ? 13.510 -17.935 -1.555 1.00 49.91 91 GLU A N 1
ATOM 723 C CA . GLU A 1 91 ? 12.717 -16.719 -1.559 1.00 49.91 91 GLU A CA 1
ATOM 724 C C . GLU A 1 91 ? 12.401 -16.384 -0.099 1.00 49.91 91 GLU A C 1
ATOM 726 O O . GLU A 1 91 ? 11.350 -16.731 0.431 1.00 49.91 91 GLU A O 1
ATOM 731 N N . THR A 1 92 ? 13.316 -15.700 0.584 1.00 41.12 92 THR A N 1
ATOM 732 C CA . THR A 1 92 ? 12.910 -14.793 1.639 1.00 41.12 92 THR A CA 1
ATOM 733 C C . THR A 1 92 ? 12.205 -13.670 0.903 1.00 41.12 92 THR A C 1
ATOM 735 O O . THR A 1 92 ? 12.768 -12.610 0.632 1.00 41.12 92 THR A O 1
ATOM 738 N N . GLU A 1 93 ? 10.944 -13.930 0.555 1.00 42.25 93 GLU A N 1
ATOM 739 C CA . GLU A 1 93 ? 9.920 -12.948 0.836 1.00 42.25 93 GLU A CA 1
ATOM 740 C C . GLU A 1 93 ? 10.321 -12.375 2.209 1.00 42.25 93 GLU A C 1
ATOM 742 O O . GLU A 1 93 ? 10.390 -13.136 3.186 1.00 42.25 93 GLU A O 1
ATOM 747 N N . PRO A 1 94 ? 10.675 -11.083 2.344 1.00 39.53 94 PRO A N 1
ATOM 748 C CA . PRO A 1 94 ? 10.335 -10.475 3.615 1.00 39.53 94 PRO A CA 1
ATOM 749 C C . PRO A 1 94 ? 8.859 -10.849 3.806 1.00 39.53 94 PRO A C 1
ATOM 751 O O . PRO A 1 94 ? 8.112 -10.728 2.828 1.00 39.53 94 PRO A O 1
ATOM 754 N N . PRO A 1 95 ? 8.450 -11.393 4.969 1.00 38.72 95 PRO A N 1
ATOM 755 C CA . PRO A 1 95 ? 7.040 -11.705 5.192 1.00 38.72 95 PRO A CA 1
ATOM 756 C C . PRO A 1 95 ? 6.247 -10.508 4.672 1.00 38.72 95 PRO A C 1
ATOM 758 O O . PRO A 1 95 ? 6.740 -9.395 4.913 1.00 38.72 95 PRO A O 1
ATOM 761 N N . PRO A 1 96 ? 5.150 -10.718 3.903 1.00 45.41 96 PRO A N 1
ATOM 762 C CA . PRO A 1 96 ? 4.397 -9.630 3.270 1.00 45.41 96 PRO A CA 1
ATOM 763 C C . PRO A 1 96 ? 4.330 -8.554 4.314 1.00 45.41 96 PRO A C 1
ATOM 765 O O . PRO A 1 96 ? 3.893 -8.936 5.403 1.00 45.41 96 PRO A O 1
ATOM 768 N N . GLU A 1 97 ? 4.967 -7.399 4.027 1.00 45.84 97 GLU A N 1
ATOM 769 C CA . GLU A 1 97 ? 5.629 -6.535 5.016 1.00 45.84 97 GLU A CA 1
ATOM 770 C C . GLU A 1 97 ? 4.981 -6.705 6.382 1.00 45.84 97 GLU A C 1
ATOM 772 O O . GLU A 1 97 ? 3.756 -6.719 6.474 1.00 45.84 97 GLU A O 1
ATOM 777 N N . GLU A 1 98 ? 5.755 -6.789 7.458 1.00 43.16 98 GLU A N 1
ATOM 778 C CA . GLU A 1 98 ? 5.254 -6.445 8.785 1.00 43.16 98 GLU A CA 1
ATOM 779 C C . GLU A 1 98 ? 4.696 -5.007 8.691 1.00 43.16 98 GLU A C 1
ATOM 781 O O . GLU A 1 98 ? 5.388 -4.020 8.934 1.00 43.16 98 GLU A O 1
ATOM 786 N N . SER A 1 99 ? 3.492 -4.906 8.129 1.00 54.38 99 SER A N 1
ATOM 787 C CA . SER A 1 99 ? 3.111 -3.827 7.227 1.00 54.38 99 SER A CA 1
ATOM 788 C C . SER A 1 99 ? 2.906 -2.663 8.142 1.00 54.38 99 SER A C 1
ATOM 790 O O . SER A 1 99 ? 2.504 -2.860 9.293 1.00 54.38 99 SER A O 1
ATOM 792 N N . ALA A 1 100 ? 3.142 -1.443 7.682 1.00 52.88 100 ALA A N 1
ATOM 793 C CA . ALA A 1 100 ? 2.657 -0.302 8.440 1.00 52.88 100 ALA A CA 1
ATOM 794 C C . ALA A 1 100 ? 1.202 -0.565 8.898 1.00 52.88 100 ALA A C 1
ATOM 796 O O . ALA A 1 100 ? 0.888 -0.346 10.063 1.00 52.88 100 ALA A O 1
ATOM 797 N N . ALA A 1 101 ? 0.387 -1.224 8.056 1.00 55.84 101 ALA A N 1
ATOM 798 C CA . ALA A 1 101 ? -0.938 -1.719 8.407 1.00 55.84 101 ALA A CA 1
ATOM 799 C C . ALA A 1 101 ? -0.967 -2.729 9.572 1.00 55.84 101 ALA A C 1
ATOM 801 O O . ALA A 1 101 ? -1.772 -2.584 10.489 1.00 55.84 101 ALA A O 1
ATOM 802 N N . ARG A 1 102 ? -0.082 -3.732 9.585 1.00 53.19 102 ARG A N 1
ATOM 803 C CA . ARG A 1 102 ? -0.019 -4.757 10.640 1.00 53.19 102 ARG A CA 1
ATOM 804 C C . ARG A 1 102 ? 0.506 -4.194 11.964 1.00 53.19 102 ARG A C 1
ATOM 806 O O . ARG A 1 102 ? -0.115 -4.431 12.992 1.00 53.19 102 ARG A O 1
ATOM 813 N N . LYS A 1 103 ? 1.550 -3.358 11.939 1.00 56.41 103 LYS A N 1
ATOM 814 C CA . LYS A 1 103 ? 2.084 -2.670 13.133 1.00 56.41 103 LYS A CA 1
ATOM 815 C C . LYS A 1 103 ? 1.100 -1.658 13.720 1.00 56.41 103 LYS A C 1
ATOM 817 O O . LYS A 1 103 ? 0.971 -1.553 14.936 1.00 56.41 103 LYS A O 1
ATOM 822 N N . LEU A 1 104 ? 0.376 -0.921 12.873 1.00 57.75 104 LEU A N 1
ATOM 823 C CA . LEU A 1 104 ? -0.701 -0.032 13.321 1.00 57.75 104 LEU A CA 1
ATOM 824 C C . LEU A 1 104 ? -1.897 -0.836 13.863 1.00 57.75 104 LEU A C 1
ATOM 826 O O . LEU A 1 104 ? -2.487 -0.427 14.862 1.00 57.75 104 LEU A O 1
ATOM 830 N N . ALA A 1 105 ? -2.223 -1.995 13.279 1.00 59.28 105 ALA A N 1
ATOM 831 C CA . ALA A 1 105 ? -3.260 -2.891 13.795 1.00 59.28 105 ALA A CA 1
ATOM 832 C C . ALA A 1 105 ? -2.871 -3.563 15.129 1.00 59.28 105 ALA A C 1
ATOM 834 O O . ALA A 1 105 ? -3.720 -3.721 16.002 1.00 59.28 105 ALA A O 1
ATOM 835 N N . GLU A 1 106 ? -1.593 -3.872 15.361 1.00 57.59 106 GLU A N 1
ATOM 836 C CA . GLU A 1 106 ? -1.091 -4.454 16.621 1.00 57.59 106 GLU A CA 1
ATOM 837 C C . GLU A 1 106 ? -1.321 -3.557 17.854 1.00 57.59 106 GLU A C 1
ATOM 839 O O . GLU A 1 106 ? -1.324 -4.045 18.984 1.00 57.59 106 GLU A O 1
ATOM 844 N N . SER A 1 107 ? -1.616 -2.267 17.656 1.00 66.75 107 SER A N 1
ATOM 845 C CA . SER A 1 107 ? -2.049 -1.344 18.717 1.00 66.75 107 SER A CA 1
ATOM 846 C C . SER A 1 107 ? -3.530 -1.472 19.135 1.00 66.75 107 SER A C 1
ATOM 848 O O . SER A 1 107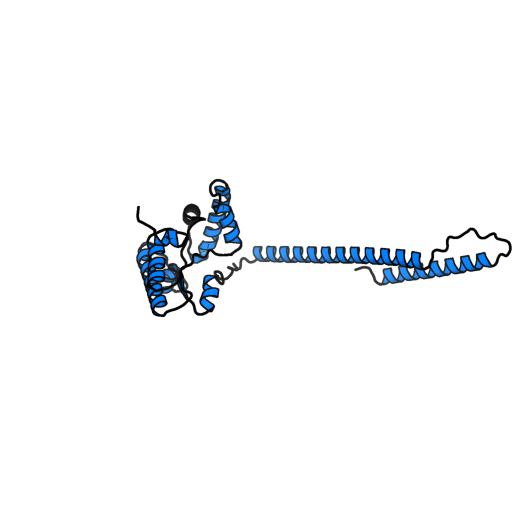 ? -4.006 -0.672 19.940 1.00 66.75 107 SER A O 1
ATOM 850 N N . GLY A 1 108 ? -4.254 -2.480 18.627 1.00 76.81 108 GLY A N 1
ATOM 851 C CA . GLY A 1 108 ? -5.697 -2.681 18.846 1.00 76.81 108 GLY A CA 1
ATOM 852 C C . GLY A 1 108 ? -6.581 -2.289 17.653 1.00 76.81 108 GLY A C 1
ATOM 853 O O . GLY A 1 108 ? -7.801 -2.207 17.794 1.00 76.81 108 GLY A O 1
ATOM 854 N N . GLY A 1 109 ? -5.972 -2.044 16.491 1.00 86.31 109 GLY A N 1
ATOM 855 C CA . GLY A 1 109 ? -6.647 -1.734 15.235 1.00 86.31 109 GLY A CA 1
ATOM 856 C C . GLY A 1 109 ? -6.912 -2.958 14.353 1.00 86.31 109 GLY A C 1
ATOM 857 O O . GLY A 1 109 ? -6.682 -4.103 14.740 1.00 86.31 109 GLY A O 1
ATOM 858 N N . VAL A 1 110 ? -7.382 -2.713 13.129 1.00 90.19 110 VAL A N 1
ATOM 859 C CA . VAL A 1 110 ? -7.639 -3.758 12.124 1.00 90.19 110 VAL A CA 1
ATOM 860 C C . VAL A 1 110 ? -7.181 -3.312 10.736 1.00 90.19 110 VAL A C 1
ATOM 862 O O . VAL A 1 110 ? -7.371 -2.154 10.362 1.00 90.19 110 VAL A O 1
ATOM 865 N N . ALA A 1 111 ? -6.595 -4.236 9.974 1.00 90.00 111 ALA A N 1
ATOM 866 C CA . ALA A 1 111 ? -6.299 -4.069 8.553 1.00 90.00 111 ALA A CA 1
ATOM 867 C C . ALA A 1 111 ? -7.342 -4.830 7.718 1.00 90.00 111 ALA A C 1
ATOM 869 O O . ALA A 1 111 ? -7.671 -5.973 8.032 1.00 90.00 111 ALA A O 1
ATOM 870 N N . LEU A 1 112 ? -7.895 -4.172 6.700 1.00 89.94 112 LEU A N 1
ATOM 871 C CA . LEU A 1 112 ? -8.982 -4.666 5.860 1.00 89.94 112 LEU A CA 1
ATOM 872 C C . LEU A 1 112 ? -8.576 -4.595 4.390 1.00 89.94 112 LEU A C 1
ATOM 874 O O . LEU A 1 112 ? -8.425 -3.509 3.820 1.00 89.94 112 LEU A O 1
ATOM 878 N N . GLU A 1 113 ? -8.449 -5.761 3.771 1.00 87.69 113 GLU A N 1
ATOM 879 C CA . GLU A 1 113 ? -7.969 -5.911 2.403 1.00 87.69 113 GLU A CA 1
ATOM 880 C C . GLU A 1 113 ? -9.039 -6.598 1.554 1.00 87.69 113 GLU A C 1
ATOM 882 O O . GLU A 1 113 ? -9.657 -7.584 1.959 1.00 87.69 113 GLU A O 1
ATOM 887 N N . THR A 1 114 ? -9.268 -6.089 0.340 1.00 86.50 114 THR A N 1
ATOM 888 C CA . THR A 1 114 ? -10.243 -6.714 -0.574 1.00 86.50 114 THR A CA 1
ATOM 889 C C . THR A 1 114 ? -9.780 -8.104 -1.012 1.00 86.50 114 THR A C 1
ATOM 891 O O . THR A 1 114 ? -10.605 -8.999 -1.196 1.00 86.50 114 THR A O 1
ATOM 894 N N . ASP A 1 115 ? -8.469 -8.296 -1.143 1.00 83.94 115 ASP A N 1
ATOM 895 C CA . ASP A 1 115 ? -7.884 -9.535 -1.646 1.00 83.94 115 ASP A CA 1
ATOM 896 C C . ASP A 1 115 ? -8.008 -10.700 -0.652 1.00 83.94 115 ASP A C 1
ATOM 898 O O . ASP A 1 115 ? -8.083 -11.853 -1.080 1.00 83.94 115 ASP A O 1
ATOM 902 N N . GLU A 1 116 ? -8.186 -10.415 0.646 1.00 86.19 116 GLU A N 1
ATOM 903 C CA . GLU A 1 116 ? -8.479 -11.412 1.690 1.00 86.19 116 GLU A CA 1
ATOM 904 C C . GLU A 1 116 ? -9.729 -12.248 1.358 1.00 86.19 116 GLU A C 1
ATOM 906 O O . GLU A 1 116 ? -9.821 -13.427 1.712 1.00 86.19 116 GLU A O 1
ATOM 911 N N . TYR A 1 117 ? -10.679 -11.681 0.607 1.00 86.44 117 TYR A N 1
ATOM 912 C CA . TYR A 1 117 ? -11.858 -12.403 0.131 1.00 86.44 117 TYR A CA 1
ATOM 913 C C . TYR A 1 117 ? -11.484 -13.627 -0.718 1.00 86.44 117 TYR A C 1
ATOM 915 O O . TYR A 1 117 ? -12.099 -14.682 -0.592 1.00 86.44 117 TYR A O 1
ATOM 923 N N . PHE A 1 118 ? -10.464 -13.513 -1.570 1.00 83.75 118 PHE A N 1
ATOM 924 C CA . PHE A 1 118 ? -10.070 -14.581 -2.494 1.00 83.75 118 PHE A CA 1
ATOM 925 C C . PHE A 1 118 ? -9.216 -15.674 -1.847 1.00 83.75 118 PHE A C 1
ATOM 927 O O . PHE A 1 118 ? -9.011 -16.707 -2.478 1.00 83.75 118 PHE A O 1
ATOM 934 N N . TYR A 1 119 ? -8.751 -15.454 -0.615 1.00 80.31 119 TYR A N 1
ATOM 935 C CA . TYR A 1 119 ? -8.145 -16.488 0.227 1.00 80.31 119 TYR A CA 1
ATOM 936 C C . TYR A 1 119 ? -9.177 -17.162 1.136 1.00 80.31 119 TYR A C 1
ATOM 938 O O . TYR A 1 119 ? -9.094 -18.354 1.399 1.00 80.31 119 TYR A O 1
ATOM 946 N N . THR A 1 120 ? -10.139 -16.399 1.661 1.00 82.12 120 THR A N 1
ATOM 947 C CA . THR A 1 120 ? -10.989 -16.870 2.769 1.00 82.12 120 THR A CA 1
ATOM 948 C C . THR A 1 120 ? -12.406 -17.251 2.355 1.00 82.12 1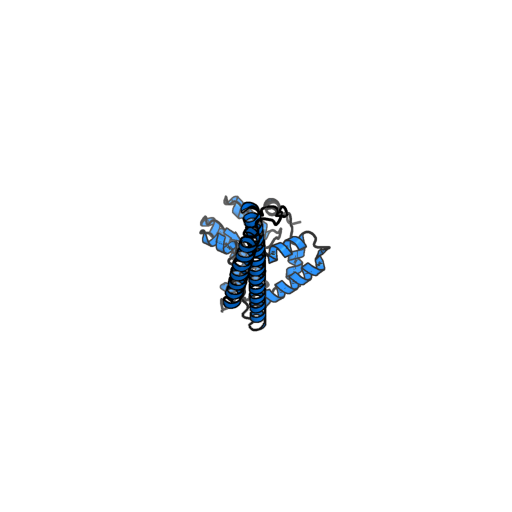20 THR A C 1
ATOM 950 O O . THR A 1 120 ? -13.034 -18.063 3.030 1.00 82.12 120 THR A O 1
ATOM 953 N N . GLN A 1 121 ? -12.930 -16.655 1.280 1.00 83.69 121 GLN A N 1
ATOM 954 C CA . GLN A 1 121 ? -14.321 -16.819 0.838 1.00 83.69 121 GLN A CA 1
ATOM 955 C C . GLN A 1 121 ? -14.440 -17.533 -0.514 1.00 83.69 121 GLN A C 1
ATOM 957 O O . GLN A 1 121 ? -15.549 -17.848 -0.951 1.00 83.69 121 GLN A O 1
ATOM 962 N N . VAL A 1 122 ? -13.324 -17.759 -1.211 1.00 81.12 122 VAL A N 1
ATOM 963 C CA . VAL A 1 122 ? -13.298 -18.377 -2.540 1.00 81.12 122 VAL A CA 1
ATOM 964 C C . VAL A 1 122 ? -12.342 -19.559 -2.528 1.00 81.12 122 VAL A C 1
ATOM 966 O O . VAL A 1 122 ? -11.203 -19.420 -2.110 1.00 81.12 122 VAL A O 1
ATOM 969 N N . GLY A 1 123 ? -12.808 -20.696 -3.045 1.00 74.12 123 GLY A N 1
ATOM 970 C CA . GLY A 1 123 ? -12.032 -21.934 -3.056 1.00 74.12 123 GLY A CA 1
ATOM 971 C C . GLY A 1 123 ? -12.221 -22.758 -1.782 1.00 74.12 123 GLY A C 1
ATOM 972 O O . GLY A 1 123 ? -12.900 -22.338 -0.849 1.00 74.12 123 GLY A O 1
ATOM 973 N N . ASP A 1 124 ? -11.645 -23.958 -1.784 1.00 74.38 124 ASP A N 1
ATOM 974 C CA . ASP A 1 124 ? -11.704 -24.902 -0.657 1.00 74.38 124 ASP A CA 1
ATOM 975 C C . ASP A 1 124 ? -10.382 -24.939 0.138 1.00 74.38 124 ASP A C 1
ATOM 977 O O . ASP A 1 124 ? -10.291 -25.603 1.170 1.00 74.38 124 ASP A O 1
ATOM 981 N N . ASP A 1 125 ? -9.349 -24.243 -0.350 1.00 74.56 125 ASP A N 1
ATOM 982 C CA . ASP A 1 125 ? -8.003 -24.215 0.222 1.00 74.56 125 ASP A CA 1
ATOM 983 C C . ASP A 1 125 ? -7.610 -22.774 0.596 1.00 74.56 125 ASP A C 1
ATOM 985 O O . ASP A 1 125 ? -7.320 -21.974 -0.295 1.00 74.56 125 ASP A O 1
ATOM 989 N N . PRO A 1 126 ? -7.552 -22.433 1.896 1.00 69.44 126 PRO A N 1
ATOM 990 C CA . PRO A 1 126 ? -7.235 -21.082 2.352 1.00 69.44 126 PRO A CA 1
ATOM 991 C C . PRO A 1 126 ? -5.774 -20.669 2.115 1.00 69.44 126 PRO A C 1
ATOM 993 O O . PRO A 1 126 ? -5.428 -19.506 2.311 1.00 69.44 126 PRO A O 1
ATOM 996 N N . SER A 1 127 ? -4.901 -21.595 1.700 1.00 69.56 127 SER A N 1
ATOM 997 C CA . SER A 1 127 ? -3.523 -21.285 1.294 1.00 69.56 127 SER A CA 1
ATOM 998 C C . SER A 1 127 ? -3.407 -20.849 -0.169 1.00 69.56 127 SER A C 1
ATOM 1000 O O . SER A 1 127 ? -2.329 -20.460 -0.622 1.00 69.56 127 SER A O 1
ATOM 1002 N N . ARG A 1 128 ? -4.511 -20.898 -0.923 1.00 75.81 128 ARG A N 1
ATOM 1003 C CA . ARG A 1 128 ? -4.528 -20.651 -2.359 1.00 75.81 128 ARG A CA 1
ATOM 1004 C C . ARG A 1 128 ? -5.323 -19.392 -2.698 1.00 75.81 128 ARG A C 1
ATOM 1006 O O . ARG A 1 128 ? -6.492 -19.268 -2.365 1.00 75.81 128 ARG A O 1
ATOM 1013 N N . TYR A 1 129 ? -4.696 -18.490 -3.451 1.00 77.94 129 TYR A N 1
ATOM 1014 C CA . TYR A 1 129 ? -5.357 -17.303 -3.989 1.00 77.94 129 TYR A CA 1
ATOM 1015 C C . TYR A 1 129 ? -6.203 -17.652 -5.224 1.00 77.94 129 TYR A C 1
ATOM 1017 O O . TYR A 1 129 ? -5.667 -17.884 -6.314 1.00 77.94 129 TYR A O 1
ATOM 1025 N N . ASP A 1 130 ? -7.529 -17.679 -5.075 1.00 80.81 130 ASP A N 1
ATOM 1026 C CA . ASP A 1 130 ? -8.466 -18.050 -6.144 1.00 80.81 130 ASP A CA 1
ATOM 1027 C C . ASP A 1 130 ? -9.180 -16.831 -6.750 1.00 80.81 130 ASP A C 1
ATOM 1029 O O . ASP A 1 130 ? -10.408 -16.695 -6.717 1.00 80.81 130 ASP A O 1
ATOM 1033 N N . TYR A 1 131 ? -8.401 -15.939 -7.368 1.00 81.19 131 TYR A N 1
ATOM 1034 C CA . TYR A 1 131 ? -8.941 -14.744 -8.016 1.00 81.19 131 TYR A CA 1
ATOM 1035 C C . TYR A 1 131 ? -9.935 -15.061 -9.137 1.00 81.19 131 TYR A C 1
ATOM 1037 O O . TYR A 1 131 ? -9.654 -15.810 -10.078 1.00 81.19 131 TYR A O 1
ATOM 1045 N N . ARG A 1 132 ? -11.095 -14.402 -9.074 1.00 84.44 132 ARG A N 1
ATOM 1046 C CA . ARG A 1 132 ? -12.115 -14.406 -10.127 1.00 84.44 132 ARG A CA 1
ATOM 1047 C C . ARG A 1 132 ? -12.654 -12.994 -10.290 1.00 84.44 132 ARG A C 1
ATOM 1049 O O . ARG A 1 132 ? -13.346 -12.497 -9.407 1.00 84.44 132 ARG A O 1
ATOM 1056 N N . GLU A 1 133 ? -12.400 -12.375 -11.440 1.00 84.12 133 GLU A N 1
ATOM 1057 C CA . GLU A 1 133 ? -12.829 -10.996 -11.725 1.00 84.12 133 GLU A CA 1
ATOM 1058 C C . GLU A 1 133 ? -14.341 -10.794 -11.520 1.00 84.12 133 GLU A C 1
ATOM 1060 O O . GLU A 1 133 ? -14.766 -9.793 -10.947 1.00 84.12 133 GLU A O 1
ATOM 1065 N N . ALA A 1 134 ? -15.158 -11.791 -11.878 1.00 90.12 134 ALA A N 1
ATOM 1066 C CA . ALA A 1 134 ? -16.609 -11.764 -11.679 1.00 90.12 134 ALA A CA 1
ATOM 1067 C C . ALA A 1 134 ? -17.042 -11.643 -10.202 1.00 90.12 134 ALA A C 1
ATOM 1069 O O . ALA A 1 134 ? -18.157 -11.205 -9.926 1.00 90.12 134 ALA A O 1
ATOM 1070 N N . LEU A 1 135 ? -16.179 -12.023 -9.255 1.00 90.81 135 LEU A N 1
ATOM 1071 C CA . LEU A 1 135 ? -16.438 -11.925 -7.817 1.00 90.81 135 LEU A CA 1
ATOM 1072 C C . LEU A 1 135 ? -15.893 -10.633 -7.202 1.00 90.81 135 LEU A C 1
ATOM 1074 O O . LEU A 1 135 ? -16.177 -10.356 -6.041 1.00 90.81 135 LEU A O 1
ATOM 1078 N N . LEU A 1 136 ? -15.164 -9.808 -7.957 1.00 89.06 136 LEU A N 1
ATOM 1079 C CA . LEU A 1 136 ? -14.590 -8.565 -7.446 1.00 89.06 136 LEU A CA 1
ATOM 1080 C C . LEU A 1 136 ? -15.642 -7.598 -6.861 1.00 89.06 136 LEU A C 1
ATOM 1082 O O . LEU A 1 136 ? -15.387 -7.044 -5.792 1.00 89.06 136 LEU A O 1
ATOM 1086 N N . PRO A 1 137 ? -16.845 -7.425 -7.452 1.00 91.00 137 PRO A N 1
ATOM 1087 C CA . PRO A 1 137 ? -17.897 -6.624 -6.821 1.00 91.00 137 PRO A CA 1
ATOM 1088 C C . PRO A 1 137 ? -18.387 -7.198 -5.482 1.00 91.00 137 PRO A C 1
ATOM 1090 O O . PRO A 1 137 ? -18.754 -6.439 -4.586 1.00 91.00 137 PRO A O 1
ATOM 1093 N N . ALA A 1 138 ? -18.398 -8.528 -5.333 1.00 92.69 138 ALA A N 1
ATOM 1094 C CA . ALA A 1 138 ? -18.766 -9.187 -4.081 1.00 92.69 138 ALA A CA 1
ATOM 1095 C C . ALA A 1 138 ? -17.663 -9.023 -3.027 1.00 92.69 138 ALA A C 1
ATOM 1097 O O . ALA A 1 138 ? -17.961 -8.628 -1.904 1.00 92.69 138 ALA A O 1
ATOM 1098 N N . ALA A 1 139 ? -16.399 -9.213 -3.417 1.00 90.38 139 ALA A N 1
ATOM 1099 C CA . ALA A 1 139 ? -15.234 -9.003 -2.559 1.00 90.38 139 ALA A CA 1
ATOM 1100 C C . ALA A 1 139 ? -15.180 -7.576 -1.994 1.00 90.38 139 ALA A C 1
ATOM 1102 O O . ALA A 1 139 ? -14.972 -7.376 -0.798 1.00 90.38 139 ALA A O 1
ATOM 1103 N N . ARG A 1 140 ? -15.435 -6.569 -2.840 1.00 91.44 140 ARG A N 1
ATOM 1104 C CA . ARG A 1 140 ? -15.474 -5.158 -2.424 1.00 91.44 140 ARG A CA 1
ATOM 1105 C C . ARG A 1 140 ? -16.590 -4.877 -1.426 1.00 91.44 140 ARG A C 1
ATOM 1107 O O . ARG A 1 140 ? -16.341 -4.237 -0.410 1.00 91.44 140 ARG A O 1
ATOM 1114 N N . ARG A 1 141 ? -17.797 -5.388 -1.689 1.00 93.62 141 ARG A N 1
ATOM 1115 C CA . ARG A 1 141 ? -18.939 -5.253 -0.774 1.00 93.62 141 ARG A CA 1
ATOM 1116 C C . ARG A 1 141 ? -18.650 -5.903 0.575 1.00 93.62 141 ARG A C 1
ATOM 1118 O O . ARG A 1 141 ? -18.846 -5.269 1.601 1.00 93.62 141 ARG A O 1
ATOM 1125 N N . TRP A 1 142 ? -18.114 -7.121 0.559 1.00 94.38 142 TRP A N 1
ATOM 1126 C CA . TRP A 1 142 ? -17.712 -7.846 1.761 1.00 94.38 142 TRP A CA 1
ATOM 1127 C C . TRP A 1 142 ? -16.677 -7.070 2.587 1.00 94.38 142 TRP A C 1
ATOM 1129 O O . TRP A 1 142 ? -16.816 -6.940 3.803 1.00 94.38 142 TRP A O 1
ATOM 1139 N N . ASN A 1 143 ? -15.666 -6.484 1.937 1.00 94.12 143 ASN A N 1
ATOM 1140 C CA . ASN A 1 143 ? -14.671 -5.673 2.636 1.00 94.12 143 ASN A CA 1
ATOM 1141 C C . ASN A 1 143 ? -15.277 -4.383 3.220 1.00 94.12 143 ASN A C 1
ATOM 1143 O O . ASN A 1 143 ? -14.887 -3.943 4.301 1.00 94.12 143 ASN A O 1
ATOM 1147 N N . PHE A 1 144 ? -16.240 -3.770 2.526 1.00 94.81 144 PHE A N 1
ATOM 1148 C CA . PHE A 1 144 ? -16.943 -2.588 3.024 1.00 94.81 144 PHE A CA 1
ATOM 1149 C C . PHE A 1 144 ? -17.842 -2.914 4.225 1.00 94.81 144 PHE A C 1
ATOM 1151 O O . PHE A 1 144 ? -17.815 -2.195 5.219 1.00 94.81 144 PHE A O 1
ATOM 1158 N N . GLU A 1 145 ? -18.549 -4.044 4.208 1.00 95.75 145 GLU A N 1
ATOM 1159 C CA . GLU A 1 145 ? -19.347 -4.516 5.350 1.00 95.75 145 GLU A CA 1
ATOM 1160 C C . GLU A 1 145 ? -18.475 -4.748 6.598 1.00 95.75 145 GLU A C 1
ATOM 1162 O O . GLU A 1 145 ? -18.840 -4.329 7.700 1.00 95.75 145 GLU A O 1
ATOM 1167 N N . ARG A 1 146 ? -17.279 -5.336 6.438 1.00 95.69 146 ARG A N 1
ATOM 1168 C CA . ARG A 1 146 ? -16.301 -5.486 7.536 1.00 95.69 146 ARG A CA 1
ATOM 1169 C C . ARG A 1 146 ? -15.837 -4.143 8.085 1.00 95.69 146 ARG A C 1
ATOM 1171 O O . ARG A 1 146 ? -15.714 -3.983 9.297 1.00 95.69 146 ARG A O 1
ATOM 1178 N N . PHE A 1 147 ? -15.613 -3.174 7.205 1.00 96.06 147 PHE A N 1
ATOM 1179 C CA . PHE A 1 147 ? -15.260 -1.817 7.598 1.00 96.06 147 PHE A CA 1
ATOM 1180 C C . PHE A 1 147 ? -16.379 -1.141 8.397 1.00 96.06 147 PHE A C 1
ATOM 1182 O O . PHE A 1 147 ? -16.122 -0.617 9.480 1.00 96.06 147 PHE A O 1
ATOM 1189 N N . GLN A 1 148 ? -17.629 -1.227 7.935 1.00 96.44 148 GLN A N 1
ATOM 1190 C CA . GLN A 1 148 ? -18.782 -0.704 8.673 1.00 96.44 148 GLN A CA 1
ATOM 1191 C C . GLN A 1 148 ? -18.929 -1.375 10.045 1.00 96.44 148 GLN A C 1
ATOM 1193 O O . GLN A 1 148 ? -19.179 -0.697 11.041 1.00 96.44 148 GLN A O 1
ATOM 1198 N N . ALA A 1 149 ? -18.717 -2.692 10.124 1.00 96.06 149 ALA A N 1
ATOM 1199 C CA . ALA A 1 149 ? -18.744 -3.427 11.385 1.00 96.06 149 ALA A CA 1
ATOM 1200 C C . ALA A 1 149 ? -17.619 -3.003 12.346 1.00 96.06 149 ALA A C 1
ATOM 1202 O O . ALA A 1 149 ? -17.848 -2.950 13.556 1.00 96.06 149 ALA A O 1
ATOM 1203 N N . ALA A 1 150 ? -16.424 -2.690 11.837 1.00 95.19 150 ALA A N 1
ATOM 1204 C CA . ALA A 1 150 ? -15.313 -2.188 12.644 1.00 95.19 150 ALA A CA 1
ATOM 1205 C C . ALA A 1 150 ? -15.591 -0.776 13.189 1.00 95.19 150 ALA A C 1
ATOM 1207 O O . ALA A 1 150 ? -15.357 -0.519 14.371 1.00 95.19 150 ALA A O 1
ATOM 1208 N N . ILE A 1 151 ? -16.169 0.106 12.363 1.00 95.44 151 ILE A N 1
ATOM 1209 C CA . ILE A 1 151 ? -16.637 1.439 12.777 1.00 95.44 151 ILE A CA 1
ATOM 1210 C C . ILE A 1 151 ? -17.720 1.323 13.860 1.00 95.44 151 ILE A C 1
ATOM 1212 O O . ILE A 1 151 ? -17.646 1.999 14.883 1.00 95.44 151 ILE A O 1
ATOM 1216 N N . ALA A 1 152 ? -18.701 0.431 13.682 1.00 95.62 152 ALA A N 1
ATOM 1217 C CA . ALA A 1 152 ? -19.771 0.209 14.659 1.00 95.62 152 ALA A CA 1
ATOM 1218 C C . ALA A 1 152 ? -19.249 -0.296 16.019 1.00 95.62 152 ALA A C 1
ATOM 1220 O O . ALA A 1 152 ? -19.869 -0.054 17.053 1.00 95.62 152 ALA A O 1
ATOM 1221 N N . GLN A 1 153 ? -18.101 -0.975 16.019 1.00 95.00 153 GLN A N 1
ATOM 1222 C CA . GLN A 1 153 ? -17.396 -1.430 17.220 1.00 95.00 153 GLN A CA 1
ATOM 1223 C C . GLN A 1 153 ? -16.417 -0.389 17.783 1.00 95.00 153 GLN A C 1
ATOM 1225 O O . GLN A 1 153 ? -15.719 -0.682 18.751 1.00 95.00 153 GLN A O 1
ATOM 1230 N N . ALA A 1 154 ? -16.360 0.813 17.200 1.00 94.12 154 ALA A N 1
ATOM 1231 C CA . ALA A 1 154 ? -15.429 1.877 17.564 1.00 94.12 154 ALA A CA 1
ATOM 1232 C C . ALA A 1 154 ? -13.943 1.448 17.523 1.00 94.12 154 ALA A C 1
ATOM 1234 O O . ALA A 1 154 ? -13.121 1.965 18.282 1.00 94.12 154 ALA A O 1
ATOM 1235 N N . ILE A 1 155 ? -13.583 0.503 16.641 1.00 93.12 155 ILE A N 1
ATOM 1236 C CA . ILE A 1 155 ? -12.193 0.046 16.470 1.00 93.12 155 ILE A CA 1
ATOM 1237 C C . ILE A 1 155 ? -11.351 1.198 15.924 1.00 93.12 155 ILE A C 1
ATOM 1239 O O . ILE A 1 155 ? -11.787 1.908 15.019 1.00 93.12 155 ILE A O 1
ATOM 1243 N N . SER A 1 156 ? -10.140 1.388 16.447 1.00 91.00 156 SER A N 1
ATOM 1244 C CA . SER A 1 156 ? -9.208 2.405 15.961 1.00 91.00 156 SER A CA 1
ATOM 1245 C C . SER A 1 156 ? -7.755 1.971 16.203 1.00 91.00 156 SER A C 1
ATOM 1247 O O . SER A 1 156 ? -7.448 1.563 17.323 1.00 91.00 156 SER A O 1
ATOM 1249 N N . PRO A 1 157 ? -6.855 2.081 15.205 1.00 92.56 157 PRO A N 1
ATOM 1250 C CA . PRO A 1 157 ? -7.114 2.525 13.832 1.00 92.56 157 PRO A CA 1
ATOM 1251 C C . PRO A 1 157 ? -7.790 1.443 12.969 1.00 92.56 157 PRO A C 1
ATOM 1253 O O . PRO A 1 157 ? -7.635 0.248 13.207 1.00 92.56 157 PRO A O 1
ATOM 1256 N N . ILE A 1 158 ? -8.515 1.863 11.929 1.00 92.94 158 ILE A N 1
ATOM 1257 C CA . ILE A 1 158 ? -8.992 0.974 10.858 1.00 92.94 158 ILE A CA 1
ATOM 1258 C C . ILE A 1 158 ? -8.219 1.330 9.596 1.00 92.94 158 ILE A C 1
ATOM 1260 O O . ILE A 1 158 ? -8.236 2.480 9.158 1.00 92.94 158 ILE A O 1
ATOM 1264 N N . ILE A 1 159 ? -7.538 0.348 9.022 1.00 91.88 159 ILE A N 1
ATOM 1265 C CA . ILE A 1 159 ? -6.668 0.522 7.863 1.00 91.88 159 ILE A CA 1
ATOM 1266 C C . ILE A 1 159 ? -7.302 -0.233 6.715 1.00 91.88 159 ILE A C 1
ATOM 1268 O O . ILE A 1 159 ? -7.589 -1.419 6.830 1.00 91.88 159 ILE A O 1
ATOM 1272 N N . VAL A 1 160 ? -7.548 0.467 5.617 1.00 90.69 160 VAL A N 1
ATOM 1273 C CA . VAL A 1 160 ? -8.146 -0.117 4.421 1.00 90.69 160 VAL A CA 1
ATOM 1274 C C . VAL A 1 160 ? -7.075 -0.091 3.345 1.00 90.69 160 VAL A C 1
ATOM 1276 O O . VAL A 1 160 ? -6.689 0.992 2.904 1.00 90.69 160 VAL A O 1
ATOM 1279 N N . ASP A 1 161 ? -6.581 -1.262 2.944 1.00 84.12 161 ASP A N 1
ATOM 1280 C CA . ASP A 1 161 ? -5.567 -1.345 1.894 1.00 84.12 161 ASP A CA 1
ATOM 1281 C C . ASP A 1 161 ? -6.206 -1.032 0.539 1.00 84.12 161 ASP A C 1
ATOM 1283 O O . ASP A 1 161 ? -7.001 -1.797 -0.023 1.00 84.12 161 ASP A O 1
ATOM 1287 N N . ARG A 1 162 ? -5.930 0.176 0.052 1.00 81.19 162 ARG A N 1
ATOM 1288 C CA . ARG A 1 162 ? -6.469 0.719 -1.189 1.00 81.19 162 ARG A CA 1
ATOM 1289 C C . ARG A 1 162 ? -5.364 1.462 -1.913 1.00 81.19 162 ARG A C 1
ATOM 1291 O O . ARG A 1 162 ? -4.633 2.256 -1.332 1.00 81.19 162 ARG A O 1
ATOM 1298 N N . GLY A 1 163 ? -5.304 1.256 -3.226 1.00 75.50 163 GLY A N 1
ATOM 1299 C CA . GLY A 1 163 ? -4.403 2.017 -4.083 1.00 75.50 163 GLY A CA 1
ATOM 1300 C C . GLY A 1 163 ? -4.740 3.513 -4.122 1.00 75.50 163 GLY A C 1
ATOM 1301 O O . GLY A 1 163 ? -5.827 3.943 -3.734 1.00 75.50 163 GLY A O 1
ATOM 1302 N N . ASN A 1 164 ? -3.820 4.302 -4.687 1.00 76.88 164 ASN A N 1
ATOM 1303 C CA . ASN A 1 164 ? -3.950 5.750 -4.896 1.00 76.88 164 ASN A CA 1
ATOM 1304 C C . ASN A 1 164 ? -4.958 6.094 -6.020 1.00 76.88 164 ASN A C 1
ATOM 1306 O O . ASN A 1 164 ? -4.600 6.611 -7.080 1.00 76.88 164 ASN A O 1
ATOM 1310 N N . GLY A 1 165 ? -6.220 5.712 -5.829 1.00 77.12 165 GLY A N 1
ATOM 1311 C CA . GLY A 1 165 ? -7.301 5.896 -6.789 1.00 77.12 165 GLY A CA 1
ATOM 1312 C C . GLY A 1 165 ? -8.347 6.882 -6.286 1.00 77.12 165 GLY A C 1
ATOM 1313 O O . GLY A 1 165 ? -9.016 6.619 -5.287 1.00 77.12 165 GLY A O 1
ATOM 1314 N N . LEU A 1 166 ? -8.544 7.969 -7.037 1.00 84.06 166 LEU A N 1
ATOM 1315 C CA . LEU A 1 166 ? -9.692 8.860 -6.880 1.00 84.06 166 LEU A CA 1
ATOM 1316 C C . LEU A 1 166 ? -10.909 8.244 -7.588 1.00 84.06 166 LEU A C 1
ATOM 1318 O O . LEU A 1 166 ? -11.022 8.318 -8.812 1.00 84.06 166 LEU A O 1
ATOM 1322 N N . ASN A 1 167 ? -11.769 7.574 -6.826 1.00 88.38 167 ASN A N 1
ATOM 1323 C CA . ASN A 1 167 ? -12.952 6.882 -7.333 1.00 88.38 167 ASN A CA 1
ATOM 1324 C C . ASN A 1 167 ? -14.064 6.822 -6.272 1.00 88.38 167 ASN A C 1
ATOM 1326 O O . ASN A 1 167 ? -13.824 7.089 -5.092 1.00 88.38 167 ASN A O 1
ATOM 1330 N N . ALA A 1 168 ? -15.267 6.440 -6.709 1.00 89.38 168 ALA A N 1
ATOM 1331 C CA . ALA A 1 168 ? -16.460 6.380 -5.865 1.00 89.38 168 ALA A CA 1
ATOM 1332 C C . ALA A 1 168 ? -16.306 5.415 -4.680 1.00 89.38 168 ALA A C 1
ATOM 1334 O O . ALA A 1 168 ? -16.764 5.721 -3.587 1.00 89.38 168 ALA A O 1
ATOM 1335 N N . GLU A 1 169 ? -15.617 4.286 -4.869 1.00 87.62 169 GLU A N 1
ATOM 1336 C CA . GLU A 1 169 ? -15.395 3.315 -3.792 1.00 87.62 169 GLU A CA 1
ATOM 1337 C C . GLU A 1 169 ? -14.534 3.927 -2.679 1.00 87.62 169 GLU A C 1
ATOM 1339 O O . GLU A 1 169 ? -14.907 3.889 -1.514 1.00 87.62 169 GLU A O 1
ATOM 1344 N N . THR A 1 170 ? -13.399 4.550 -3.016 1.00 90.31 170 THR A N 1
ATOM 1345 C CA . THR A 1 170 ? -12.534 5.210 -2.023 1.00 90.31 170 THR A CA 1
ATOM 1346 C C . THR A 1 170 ? -13.265 6.361 -1.317 1.00 90.31 170 THR A C 1
ATOM 1348 O O . THR A 1 170 ? -13.090 6.561 -0.115 1.00 90.31 170 THR A O 1
ATOM 1351 N N . GLN A 1 171 ? -14.121 7.092 -2.041 1.00 93.38 171 GLN A N 1
ATOM 1352 C CA . GLN A 1 171 ? -14.974 8.131 -1.463 1.00 93.38 171 GLN A CA 1
ATOM 1353 C C . GLN A 1 171 ? -15.989 7.565 -0.464 1.00 93.38 171 GLN A C 1
ATOM 1355 O O . GLN A 1 171 ? -16.214 8.186 0.573 1.00 93.38 171 GLN A O 1
ATOM 1360 N N . GLU A 1 172 ? -16.593 6.414 -0.754 1.00 94.00 172 GLU A N 1
ATOM 1361 C CA . GLU A 1 172 ? -17.586 5.771 0.112 1.00 94.00 172 GLU A CA 1
ATOM 1362 C C . GLU A 1 172 ? -17.004 5.461 1.499 1.00 94.00 172 GLU A C 1
ATOM 1364 O O . GLU A 1 172 ? -17.584 5.854 2.513 1.00 94.00 172 GLU A O 1
ATOM 1369 N N . TYR A 1 173 ? -15.801 4.874 1.552 1.00 95.19 173 TYR A N 1
ATOM 1370 C CA . TYR A 1 173 ? -15.069 4.658 2.806 1.00 95.19 173 TYR A CA 1
ATOM 1371 C C . TYR A 1 173 ? -14.811 5.968 3.561 1.00 95.19 173 TYR A C 1
ATOM 1373 O O . TYR A 1 173 ? -15.080 6.060 4.761 1.00 95.19 173 TYR A O 1
ATOM 1381 N N . ALA A 1 174 ? -14.300 6.988 2.865 1.00 94.81 174 ALA A N 1
ATOM 1382 C CA . ALA A 1 174 ? -13.950 8.264 3.483 1.00 94.81 174 ALA A CA 1
ATOM 1383 C C . ALA A 1 174 ? -15.180 8.992 4.050 1.00 94.81 174 ALA A C 1
ATOM 1385 O O . ALA A 1 174 ? -15.132 9.474 5.182 1.00 94.81 174 ALA A O 1
ATOM 1386 N N . LYS A 1 175 ? -16.287 9.042 3.297 1.00 95.62 175 LYS A N 1
ATOM 1387 C CA . LYS A 1 175 ? -17.542 9.664 3.743 1.00 95.62 175 LYS A CA 1
ATOM 1388 C C . LYS A 1 175 ? -18.109 8.947 4.961 1.00 95.62 175 LYS A C 1
ATOM 1390 O O . LYS A 1 175 ? -18.360 9.598 5.971 1.00 95.62 175 LYS A O 1
ATOM 1395 N N . PHE A 1 176 ? -18.215 7.619 4.902 1.00 96.81 176 PHE A N 1
ATOM 1396 C CA . PHE A 1 176 ? -18.766 6.831 6.004 1.00 96.81 176 PHE A CA 1
ATOM 1397 C C . PHE A 1 176 ? -17.949 6.992 7.297 1.00 96.81 176 PHE A C 1
ATOM 1399 O O . PHE A 1 176 ? -18.524 7.154 8.375 1.00 96.81 176 PHE A O 1
ATOM 1406 N N . ALA A 1 177 ? -16.613 7.006 7.203 1.00 96.56 177 ALA A N 1
ATOM 1407 C CA . ALA A 1 177 ? -15.739 7.275 8.346 1.00 96.56 177 ALA A CA 1
ATOM 1408 C C . ALA A 1 177 ? -15.989 8.662 8.956 1.00 96.56 177 ALA A C 1
ATOM 1410 O O . ALA A 1 177 ? -16.217 8.767 10.161 1.00 96.56 177 ALA A O 1
ATOM 1411 N N . VAL A 1 178 ? -15.964 9.719 8.137 1.00 96.62 178 VAL A N 1
ATOM 1412 C CA . VAL A 1 178 ? -16.141 11.102 8.610 1.00 96.62 178 VAL A CA 1
ATOM 1413 C C . VAL A 1 178 ? -17.517 11.300 9.247 1.00 96.62 178 VAL A C 1
ATOM 1415 O O . VAL A 1 178 ? -17.607 11.873 10.331 1.00 96.62 178 VAL A O 1
ATOM 1418 N N . GLU A 1 179 ? -18.578 10.783 8.624 1.00 96.81 179 GLU A N 1
ATOM 1419 C CA . GLU A 1 179 ? -19.946 10.828 9.162 1.00 96.81 179 GLU A CA 1
ATOM 1420 C C . GLU A 1 179 ? -20.071 10.077 10.496 1.00 96.81 179 GLU A C 1
ATOM 1422 O O . GLU A 1 179 ? -20.846 10.476 11.364 1.00 96.81 179 GLU A O 1
ATOM 1427 N N . SER A 1 180 ? -19.256 9.038 10.691 1.00 96.94 180 SER A N 1
ATOM 1428 C CA . SER A 1 180 ? -19.168 8.270 11.939 1.00 96.94 180 SER A CA 1
ATOM 1429 C C . SER A 1 180 ? -18.209 8.882 12.973 1.00 96.94 180 SER A C 1
ATOM 1431 O O . SER A 1 180 ? -17.967 8.282 14.019 1.00 96.94 180 SER A O 1
ATOM 1433 N N . GLY A 1 181 ? -17.650 10.069 12.707 1.00 96.12 181 GLY A N 1
ATOM 1434 C CA . GLY A 1 181 ? -16.769 10.799 13.626 1.00 96.12 181 GLY A CA 1
ATOM 1435 C C . GLY A 1 181 ? -15.293 10.391 13.582 1.00 96.12 181 GLY A C 1
ATOM 1436 O O . GLY A 1 181 ? -14.520 10.810 14.445 1.00 96.12 181 GLY A O 1
ATOM 1437 N N . TYR A 1 182 ? -14.874 9.597 12.595 1.00 96.69 182 TYR A N 1
ATOM 1438 C CA . TYR A 1 182 ? -13.476 9.212 12.421 1.00 96.69 182 TYR A CA 1
ATOM 1439 C C . TYR A 1 182 ? -12.681 10.287 11.679 1.00 96.69 182 TYR A C 1
ATOM 1441 O O . TYR A 1 182 ? -13.151 10.909 10.725 1.00 96.69 182 TYR A O 1
ATOM 1449 N N . ARG A 1 183 ? -11.414 10.444 12.071 1.00 95.50 183 ARG A N 1
ATOM 1450 C CA . ARG A 1 183 ? -10.430 11.175 11.272 1.00 95.50 183 ARG A CA 1
ATOM 1451 C C . ARG A 1 183 ? -9.877 10.251 10.192 1.00 95.50 183 ARG A C 1
ATOM 1453 O O . ARG A 1 183 ? -9.367 9.179 10.501 1.00 95.50 183 ARG A O 1
ATOM 1460 N N . VAL A 1 184 ? -9.939 10.699 8.943 1.00 94.38 184 VAL A N 1
ATOM 1461 C CA . VAL A 1 184 ? -9.406 9.968 7.788 1.00 94.38 184 VAL A CA 1
ATOM 1462 C C . VAL A 1 184 ? -8.034 10.522 7.416 1.00 94.38 184 VAL A C 1
ATOM 1464 O O . VAL A 1 184 ? -7.839 11.737 7.359 1.00 94.38 184 VAL A O 1
ATOM 1467 N N . GLU A 1 185 ? -7.086 9.628 7.149 1.00 92.12 185 GLU A N 1
ATOM 1468 C CA . GLU A 1 185 ? -5.749 9.950 6.652 1.00 92.12 185 GLU A CA 1
ATOM 1469 C C . GLU A 1 185 ? -5.426 9.094 5.427 1.00 92.12 185 GLU A C 1
ATOM 1471 O O . GLU A 1 185 ? -5.786 7.920 5.373 1.00 92.12 185 GLU A O 1
ATOM 1476 N N . LEU A 1 186 ? -4.705 9.673 4.465 1.00 90.50 186 LEU A N 1
ATOM 1477 C CA . LEU A 1 186 ? -4.036 8.908 3.417 1.00 90.50 186 LEU A CA 1
ATOM 1478 C C . LEU A 1 186 ? -2.601 8.646 3.868 1.00 90.50 186 LEU A C 1
ATOM 1480 O O . LEU A 1 186 ? -1.891 9.578 4.253 1.00 90.50 186 LEU A O 1
ATOM 1484 N N . ARG A 1 187 ? -2.182 7.383 3.825 1.00 87.88 187 ARG A N 1
ATOM 1485 C CA . ARG A 1 187 ? -0.820 6.962 4.149 1.00 87.88 187 ARG A CA 1
ATOM 1486 C C . ARG A 1 187 ? -0.269 6.145 2.998 1.00 87.88 187 ARG A C 1
ATOM 1488 O O . ARG A 1 187 ? -0.919 5.218 2.526 1.00 87.88 187 ARG A O 1
ATOM 1495 N N . GLU A 1 188 ? 0.915 6.526 2.545 1.00 85.50 188 GLU A N 1
ATOM 1496 C CA . GLU A 1 188 ? 1.689 5.738 1.595 1.00 85.50 188 GLU A CA 1
ATOM 1497 C C . GLU A 1 188 ? 2.662 4.835 2.368 1.00 85.50 188 GLU A C 1
ATOM 1499 O O . GLU A 1 188 ? 3.008 5.159 3.509 1.00 85.50 188 GLU A O 1
ATOM 1504 N N . PRO A 1 189 ? 3.119 3.723 1.770 1.00 84.12 189 PRO A N 1
ATOM 1505 C CA . PRO A 1 189 ? 4.206 2.934 2.335 1.00 84.12 189 PRO A CA 1
ATOM 1506 C C . PRO A 1 189 ? 5.475 3.777 2.526 1.00 84.12 189 PRO A C 1
ATOM 1508 O O . PRO A 1 189 ? 5.686 4.777 1.841 1.00 84.12 189 PRO A O 1
ATOM 1511 N N . GLU A 1 190 ? 6.348 3.350 3.433 1.00 83.12 190 GLU A N 1
ATOM 1512 C CA . GLU A 1 190 ? 7.655 3.987 3.677 1.00 83.12 190 GLU A CA 1
ATOM 1513 C C . GLU A 1 190 ? 8.824 3.076 3.270 1.00 83.12 190 GLU A C 1
ATOM 1515 O O . GLU A 1 190 ? 9.981 3.353 3.579 1.00 83.12 190 GLU A O 1
ATOM 1520 N N . SER A 1 191 ? 8.532 1.974 2.577 1.00 81.00 191 SER A N 1
ATOM 1521 C CA . SER A 1 191 ? 9.538 1.009 2.154 1.00 81.00 191 SER A CA 1
ATOM 1522 C C . SER A 1 191 ? 10.489 1.590 1.107 1.00 81.00 191 SER A C 1
ATOM 1524 O O . SER A 1 191 ? 10.111 2.412 0.270 1.00 81.00 191 SER A O 1
ATOM 1526 N N . GLU A 1 192 ? 11.749 1.151 1.139 1.00 81.94 192 GLU A N 1
ATOM 1527 C CA . GLU A 1 192 ? 12.811 1.701 0.285 1.00 81.94 192 GLU A CA 1
ATOM 1528 C C . GLU A 1 192 ? 12.481 1.576 -1.209 1.00 81.94 192 GLU A C 1
ATOM 1530 O O . GLU A 1 192 ? 12.634 2.534 -1.969 1.00 81.94 192 GLU A O 1
ATOM 1535 N N . TRP A 1 193 ? 11.947 0.421 -1.620 1.00 84.06 193 TRP A N 1
ATOM 1536 C CA . TRP A 1 193 ? 11.526 0.182 -3.000 1.00 84.06 193 TRP A CA 1
ATOM 1537 C C . TRP A 1 193 ? 10.360 1.094 -3.407 1.00 84.06 193 TRP A C 1
ATOM 1539 O O . TRP A 1 193 ? 10.331 1.592 -4.534 1.00 84.06 193 TRP A O 1
ATOM 1549 N N . TRP A 1 194 ? 9.418 1.367 -2.495 1.00 86.88 194 TRP A N 1
ATOM 1550 C CA . TRP A 1 194 ? 8.336 2.307 -2.764 1.00 86.88 194 TRP A CA 1
ATOM 1551 C C . TRP A 1 194 ? 8.871 3.728 -2.904 1.00 86.88 194 TRP A C 1
ATOM 1553 O O . TRP A 1 194 ? 8.482 4.414 -3.842 1.00 86.88 194 TRP A O 1
ATOM 1563 N N . LEU A 1 195 ? 9.781 4.172 -2.034 1.00 88.12 195 LEU A N 1
ATOM 1564 C CA . LEU A 1 195 ? 10.377 5.509 -2.114 1.00 88.12 195 LEU A CA 1
ATOM 1565 C C . LEU A 1 195 ? 11.131 5.729 -3.435 1.00 88.12 195 LEU A C 1
ATOM 1567 O O . LEU A 1 195 ? 11.042 6.815 -4.017 1.00 88.12 195 LEU A O 1
ATOM 1571 N N . GLU A 1 196 ? 11.802 4.697 -3.953 1.00 89.75 196 GLU A N 1
ATOM 1572 C CA . GLU A 1 196 ? 12.427 4.737 -5.278 1.00 89.75 196 GLU A CA 1
ATOM 1573 C C . GLU A 1 196 ? 11.379 4.907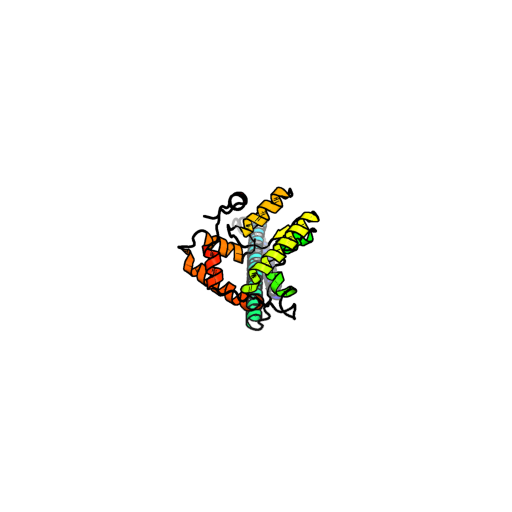 -6.387 1.00 89.75 196 GLU A C 1
ATOM 1575 O O . GLU A 1 196 ? 11.438 5.872 -7.156 1.00 89.75 196 GLU A O 1
ATOM 1580 N N . ILE A 1 197 ? 10.369 4.029 -6.433 1.00 90.44 197 ILE A N 1
ATOM 1581 C CA . ILE A 1 197 ? 9.276 4.116 -7.415 1.00 90.44 197 ILE A CA 1
ATOM 1582 C C . ILE A 1 197 ? 8.577 5.474 -7.314 1.00 90.44 197 ILE A C 1
ATOM 1584 O O . ILE A 1 197 ? 8.328 6.130 -8.325 1.00 90.44 197 ILE A O 1
ATOM 1588 N N . ARG A 1 198 ? 8.291 5.928 -6.095 1.00 90.56 198 ARG A N 1
ATOM 1589 C CA . ARG A 1 198 ? 7.627 7.192 -5.796 1.00 90.56 198 ARG A CA 1
ATOM 1590 C C . ARG A 1 198 ? 8.396 8.378 -6.371 1.00 90.56 198 ARG A C 1
ATOM 1592 O O . ARG A 1 198 ? 7.772 9.288 -6.916 1.00 90.56 198 ARG A O 1
ATOM 1599 N N . SER A 1 199 ? 9.723 8.382 -6.264 1.00 93.31 199 SER A N 1
ATOM 1600 C CA . SER A 1 199 ? 10.571 9.409 -6.878 1.00 93.31 199 SER A CA 1
ATOM 1601 C C . SER A 1 199 ? 10.424 9.405 -8.404 1.00 93.31 199 SER A C 1
ATOM 1603 O O . SER A 1 199 ? 10.181 10.450 -9.014 1.00 93.31 199 SER A O 1
ATOM 1605 N N . LEU A 1 200 ? 10.450 8.220 -9.023 1.00 92.38 200 LEU A N 1
ATOM 1606 C CA . LEU A 1 200 ? 10.281 8.072 -10.471 1.00 92.38 200 LEU A CA 1
ATOM 1607 C C . LEU A 1 200 ? 8.899 8.555 -10.945 1.00 92.38 200 LEU A C 1
ATOM 1609 O O . LEU A 1 200 ? 8.792 9.221 -11.981 1.00 92.38 200 LEU A O 1
ATOM 1613 N N . LEU A 1 201 ? 7.849 8.284 -10.165 1.00 93.19 201 LEU A N 1
ATOM 1614 C CA . LEU A 1 201 ? 6.468 8.673 -10.456 1.00 93.19 201 LEU A CA 1
ATOM 1615 C C . LEU A 1 201 ? 6.237 10.193 -10.475 1.00 93.19 201 LEU A C 1
ATOM 1617 O O . LEU A 1 201 ? 5.253 10.633 -11.073 1.00 93.19 201 LEU A O 1
ATOM 1621 N N . GLN A 1 202 ? 7.130 11.001 -9.892 1.00 92.31 202 GLN A N 1
ATOM 1622 C CA . GLN A 1 202 ? 7.041 12.467 -9.967 1.00 92.31 202 GLN A CA 1
ATOM 1623 C C . GLN A 1 202 ? 7.282 13.000 -11.386 1.00 92.31 202 GLN A C 1
ATOM 1625 O O . GLN A 1 202 ? 6.756 14.050 -11.748 1.00 92.31 202 GLN A O 1
ATOM 1630 N N . ASN A 1 203 ? 8.038 12.270 -12.214 1.00 91.94 203 ASN A N 1
ATOM 1631 C CA . ASN A 1 203 ? 8.232 12.594 -13.626 1.00 91.94 203 ASN A CA 1
ATOM 1632 C C . ASN A 1 203 ? 8.108 11.344 -14.508 1.00 91.94 203 ASN A C 1
ATOM 1634 O O . ASN A 1 203 ? 9.070 10.862 -15.105 1.00 91.94 203 ASN A O 1
ATOM 1638 N N . LYS A 1 204 ? 6.876 10.835 -14.617 1.00 92.06 204 LYS A N 1
ATOM 1639 C CA . LYS A 1 204 ? 6.548 9.604 -15.360 1.00 92.06 204 LYS A CA 1
ATOM 1640 C C . LYS A 1 204 ? 7.040 9.614 -16.807 1.00 92.06 204 LYS A C 1
ATOM 1642 O O . LYS A 1 204 ? 7.419 8.573 -17.327 1.00 92.06 204 LYS A O 1
ATOM 1647 N N . SER A 1 205 ? 7.009 10.779 -17.459 1.00 90.25 205 SER A N 1
ATOM 1648 C CA . SER A 1 205 ? 7.413 10.913 -18.862 1.00 90.25 205 SER A CA 1
ATOM 1649 C C . SER A 1 205 ? 8.916 10.697 -19.057 1.00 90.25 205 SER A C 1
ATOM 1651 O O . SER A 1 205 ? 9.322 9.963 -19.958 1.00 90.25 205 SER A O 1
ATOM 1653 N N . ALA A 1 206 ? 9.735 11.275 -18.172 1.00 93.06 206 ALA A N 1
ATOM 1654 C CA . ALA A 1 206 ? 11.183 11.118 -18.208 1.00 93.06 206 ALA A CA 1
ATOM 1655 C C . ALA A 1 206 ? 11.617 9.713 -17.769 1.00 93.06 206 ALA A C 1
ATOM 1657 O O . ALA A 1 206 ? 12.542 9.162 -18.350 1.00 93.06 206 ALA A O 1
ATOM 1658 N N . ASN A 1 207 ? 10.901 9.122 -16.810 1.00 93.25 207 ASN A N 1
ATOM 1659 C CA . ASN A 1 207 ? 11.287 7.875 -16.142 1.00 93.25 207 ASN A CA 1
ATOM 1660 C C . ASN A 1 207 ? 10.524 6.638 -16.654 1.00 93.25 207 ASN A C 1
ATOM 1662 O O . ASN A 1 207 ? 10.375 5.646 -15.939 1.00 93.25 207 ASN A O 1
ATOM 1666 N N . HIS A 1 208 ? 9.940 6.701 -17.854 1.00 92.31 208 HIS A N 1
ATOM 1667 C CA . HIS A 1 208 ? 9.050 5.644 -18.348 1.00 92.31 208 HIS A CA 1
ATOM 1668 C C . HIS A 1 208 ? 9.756 4.283 -18.479 1.00 92.31 208 HIS A C 1
ATOM 1670 O O . HIS A 1 208 ? 9.139 3.252 -18.218 1.00 92.31 208 HIS A O 1
ATOM 1676 N N . ALA A 1 209 ? 11.042 4.267 -18.848 1.00 91.81 209 ALA A N 1
ATOM 1677 C CA . ALA A 1 209 ? 11.818 3.040 -19.011 1.00 91.81 209 ALA A CA 1
ATOM 1678 C C . ALA A 1 209 ? 12.115 2.368 -17.660 1.00 91.81 209 ALA A C 1
ATOM 1680 O O . ALA A 1 209 ? 12.017 1.147 -17.534 1.00 91.81 209 ALA A O 1
ATOM 1681 N N . GLU A 1 210 ? 12.440 3.154 -16.638 1.00 93.44 210 GLU A N 1
ATOM 1682 C CA . GLU A 1 210 ? 12.665 2.703 -15.266 1.00 93.44 210 GLU A CA 1
ATOM 1683 C C . GLU A 1 210 ? 11.360 2.213 -14.631 1.00 93.44 210 GLU A C 1
ATOM 1685 O O . GLU A 1 210 ? 11.337 1.158 -13.998 1.00 93.44 210 GLU A O 1
ATOM 1690 N N . LEU A 1 211 ? 10.250 2.924 -14.853 1.00 92.06 211 LEU A N 1
ATOM 1691 C CA . LEU A 1 211 ? 8.922 2.499 -14.403 1.00 92.06 211 LEU A CA 1
ATOM 1692 C C . LEU A 1 211 ? 8.488 1.184 -15.070 1.00 92.06 211 LEU A C 1
ATOM 1694 O O . LEU A 1 211 ? 7.914 0.319 -14.407 1.00 92.06 211 LEU A O 1
ATOM 1698 N N . ASP A 1 212 ? 8.807 0.985 -16.350 1.00 92.69 212 ASP A N 1
ATOM 1699 C CA . ASP A 1 212 ? 8.564 -0.279 -17.052 1.00 92.69 212 ASP A CA 1
ATOM 1700 C C . ASP A 1 212 ? 9.381 -1.438 -16.458 1.00 92.69 212 ASP A C 1
ATOM 1702 O O . ASP A 1 212 ? 8.857 -2.547 -16.298 1.00 92.69 212 ASP A O 1
ATOM 1706 N N . GLN A 1 213 ? 10.642 -1.191 -16.086 1.00 92.25 213 GLN A N 1
ATOM 1707 C CA . GLN A 1 213 ? 11.483 -2.177 -15.399 1.00 92.25 213 GLN A CA 1
ATOM 1708 C C . GLN A 1 213 ? 10.923 -2.522 -14.018 1.00 92.25 213 GLN A C 1
ATOM 1710 O O . GLN A 1 213 ? 10.816 -3.702 -13.677 1.00 92.25 213 GLN A O 1
ATOM 1715 N N . TRP A 1 214 ? 10.512 -1.515 -13.246 1.00 92.56 214 TRP A N 1
ATOM 1716 C CA . TRP A 1 214 ? 9.867 -1.714 -11.951 1.00 92.56 214 TRP A CA 1
ATOM 1717 C C . TRP A 1 214 ? 8.572 -2.517 -12.074 1.00 92.56 214 TRP A C 1
ATOM 1719 O O . TRP A 1 214 ? 8.378 -3.481 -11.336 1.00 92.56 214 TRP A O 1
ATOM 1729 N N . ALA A 1 215 ? 7.727 -2.212 -13.060 1.00 90.62 215 ALA A N 1
ATOM 1730 C CA . ALA A 1 215 ? 6.513 -2.980 -13.313 1.00 90.62 215 ALA A CA 1
ATOM 1731 C C . ALA A 1 215 ? 6.806 -4.448 -13.667 1.00 90.62 215 ALA A C 1
ATOM 1733 O O . ALA A 1 215 ? 6.070 -5.338 -13.241 1.00 90.62 215 ALA A O 1
ATOM 1734 N N . ALA A 1 216 ? 7.877 -4.726 -14.418 1.00 89.25 216 ALA A N 1
ATOM 1735 C CA . ALA A 1 216 ? 8.297 -6.092 -14.724 1.00 89.25 216 ALA A CA 1
ATOM 1736 C C . ALA A 1 216 ? 8.813 -6.841 -13.482 1.00 89.25 216 ALA A C 1
ATOM 1738 O O . ALA A 1 216 ? 8.453 -8.004 -13.288 1.00 89.25 216 ALA A O 1
ATOM 1739 N N . ARG A 1 217 ? 9.606 -6.176 -12.630 1.00 89.44 217 ARG A N 1
ATOM 1740 C CA . ARG A 1 217 ? 10.111 -6.737 -11.363 1.00 89.44 217 ARG A CA 1
ATOM 1741 C C . ARG A 1 217 ? 8.968 -7.075 -10.408 1.00 89.44 217 ARG A C 1
ATOM 1743 O O . ARG A 1 217 ? 8.867 -8.218 -9.974 1.00 89.44 217 ARG A O 1
ATOM 1750 N N . LEU A 1 218 ? 8.067 -6.123 -10.167 1.00 86.38 218 LEU A N 1
ATOM 1751 C CA . LEU A 1 218 ? 6.895 -6.318 -9.310 1.00 86.38 218 LEU A CA 1
ATOM 1752 C C . LEU A 1 218 ? 5.966 -7.410 -9.857 1.00 86.38 218 LEU A C 1
ATOM 1754 O O . LEU A 1 218 ? 5.472 -8.242 -9.102 1.00 86.38 218 LEU A O 1
ATOM 1758 N N . ALA A 1 219 ? 5.769 -7.472 -11.178 1.00 83.69 219 ALA A N 1
ATOM 1759 C CA . ALA A 1 219 ? 4.979 -8.538 -11.786 1.00 83.69 219 ALA A CA 1
ATOM 1760 C C . ALA A 1 219 ? 5.611 -9.916 -11.572 1.00 83.69 219 ALA A C 1
ATOM 1762 O O . ALA A 1 219 ? 4.887 -10.868 -11.292 1.00 83.69 219 ALA A O 1
ATOM 1763 N N . ALA A 1 220 ? 6.938 -10.033 -11.701 1.00 82.31 220 ALA A N 1
ATOM 1764 C CA . ALA A 1 220 ? 7.660 -11.276 -11.442 1.00 82.31 220 ALA A CA 1
ATOM 1765 C C . ALA A 1 220 ? 7.537 -11.706 -9.974 1.00 82.31 220 ALA A C 1
ATOM 1767 O O . ALA A 1 220 ? 7.224 -12.867 -9.726 1.00 82.31 220 ALA A O 1
ATOM 1768 N N . GLN A 1 221 ? 7.684 -10.765 -9.038 1.00 78.00 221 GLN A N 1
ATOM 1769 C CA . GLN A 1 221 ? 7.511 -11.002 -7.601 1.00 78.00 221 GLN A CA 1
ATOM 1770 C C . GLN A 1 221 ? 6.073 -11.399 -7.248 1.00 78.00 221 GLN A C 1
ATOM 1772 O O . GLN A 1 221 ? 5.863 -12.327 -6.482 1.00 78.00 221 GLN A O 1
ATOM 1777 N N . SER A 1 222 ? 5.065 -10.787 -7.875 1.00 72.62 222 SER A N 1
ATOM 1778 C CA . SER A 1 222 ? 3.660 -11.115 -7.600 1.00 72.62 222 SER A CA 1
ATOM 1779 C C . SER A 1 222 ? 3.237 -12.515 -8.067 1.00 72.62 222 SER A C 1
ATOM 1781 O O . SER A 1 222 ? 2.127 -12.945 -7.759 1.00 72.62 222 SER A O 1
ATOM 1783 N N . ARG A 1 223 ? 4.063 -13.243 -8.840 1.00 60.44 223 ARG A N 1
ATOM 1784 C CA . ARG A 1 223 ? 3.678 -14.543 -9.429 1.00 60.44 223 ARG A CA 1
ATOM 1785 C C . ARG A 1 223 ? 3.371 -15.621 -8.390 1.00 60.44 223 ARG A C 1
ATOM 1787 O O . ARG A 1 223 ? 2.626 -16.556 -8.707 1.00 60.44 223 ARG A O 1
ATOM 1794 N N . THR A 1 224 ? 3.944 -15.487 -7.201 1.00 55.41 224 THR A N 1
ATOM 1795 C CA . THR A 1 224 ? 3.787 -16.399 -6.063 1.00 55.41 224 THR A CA 1
ATOM 1796 C C . THR A 1 224 ? 2.501 -16.147 -5.277 1.00 55.41 224 THR A C 1
ATOM 1798 O O . THR A 1 224 ? 2.009 -17.066 -4.634 1.00 55.41 224 THR A O 1
ATOM 1801 N N . THR A 1 225 ? 1.900 -14.959 -5.402 1.00 61.19 225 THR A N 1
ATOM 1802 C CA . THR A 1 225 ? 0.678 -14.562 -4.687 1.00 61.19 225 THR A CA 1
ATOM 1803 C C . THR A 1 225 ? -0.454 -14.204 -5.655 1.00 61.19 225 THR A C 1
ATOM 1805 O O . THR A 1 225 ? -1.274 -15.049 -6.008 1.00 61.19 225 THR A O 1
ATOM 1808 N N . HIS A 1 226 ? -0.475 -12.965 -6.150 1.00 65.12 226 HIS A N 1
ATOM 1809 C CA . HIS A 1 226 ? -1.633 -12.373 -6.834 1.00 65.12 226 HIS A CA 1
ATOM 1810 C C . HIS A 1 226 ? -1.541 -12.410 -8.375 1.00 65.12 226 HIS A C 1
ATOM 1812 O O . HIS A 1 226 ? -2.508 -12.116 -9.077 1.00 65.12 226 HIS A O 1
ATOM 1818 N N . ARG A 1 227 ? -0.372 -12.782 -8.920 1.00 73.38 227 ARG A N 1
ATOM 1819 C CA . ARG A 1 227 ? -0.049 -12.903 -10.359 1.00 73.38 227 ARG A CA 1
ATOM 1820 C C . ARG A 1 227 ? -0.451 -11.682 -11.186 1.00 73.38 227 ARG A C 1
ATOM 1822 O O . ARG A 1 227 ? -0.944 -11.810 -12.308 1.00 73.38 227 ARG A O 1
ATOM 1829 N N . VAL A 1 228 ? -0.215 -10.491 -10.649 1.00 77.44 228 VAL A N 1
ATOM 1830 C CA . VAL A 1 228 ? -0.591 -9.240 -11.303 1.00 77.44 228 VAL A CA 1
ATOM 1831 C C . VAL A 1 228 ? 0.312 -8.997 -12.522 1.00 77.44 228 VAL A C 1
ATOM 1833 O O . VAL A 1 228 ? 1.536 -8.921 -12.388 1.00 77.44 228 VAL A O 1
ATOM 1836 N N . PRO A 1 229 ? -0.248 -8.836 -13.735 1.00 84.69 229 PRO A N 1
ATOM 1837 C CA . PRO A 1 229 ? 0.555 -8.554 -14.919 1.00 84.69 229 PRO A CA 1
ATOM 1838 C C . PRO A 1 229 ? 1.261 -7.196 -14.837 1.00 84.69 229 PRO A C 1
ATOM 1840 O O . PRO A 1 229 ? 0.696 -6.215 -14.351 1.00 84.69 229 PRO A O 1
ATOM 1843 N N . ALA A 1 230 ? 2.450 -7.094 -15.441 1.00 87.62 230 ALA A N 1
ATOM 1844 C CA . ALA A 1 230 ? 3.199 -5.835 -15.515 1.00 87.62 230 ALA A CA 1
ATOM 1845 C C . ALA A 1 230 ? 2.381 -4.700 -16.157 1.00 87.62 230 ALA A C 1
ATOM 1847 O O . ALA A 1 230 ? 2.489 -3.549 -15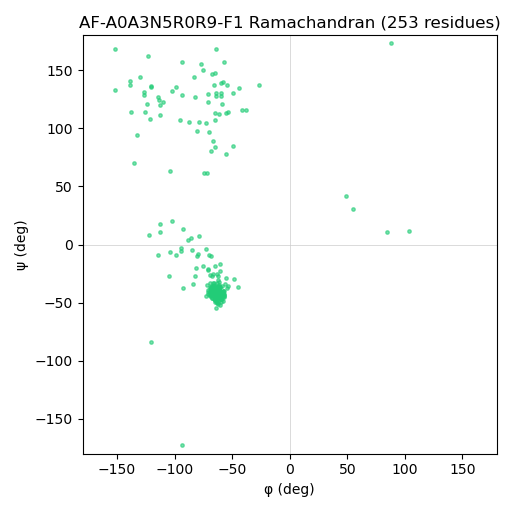.751 1.00 87.62 230 ALA A O 1
ATOM 1848 N N . SER A 1 231 ? 1.519 -5.013 -17.129 1.00 88.12 231 SER A N 1
ATOM 1849 C CA . SER A 1 231 ? 0.609 -4.038 -17.746 1.00 88.12 231 SER A CA 1
ATOM 1850 C C . SER A 1 231 ? -0.371 -3.423 -16.743 1.00 88.12 231 SER A C 1
ATOM 1852 O O . SER A 1 231 ? -0.667 -2.232 -16.821 1.00 88.12 231 SER A O 1
ATOM 1854 N N . THR A 1 232 ? -0.855 -4.213 -15.784 1.00 86.06 232 THR A N 1
ATOM 1855 C CA . THR A 1 232 ? -1.749 -3.746 -14.720 1.00 86.06 232 THR A CA 1
ATOM 1856 C C . THR A 1 232 ? -1.004 -2.829 -13.756 1.00 86.06 232 THR A C 1
ATOM 1858 O O . THR A 1 232 ? -1.497 -1.743 -13.457 1.00 86.06 232 THR A O 1
ATOM 1861 N N . ILE A 1 233 ? 0.213 -3.208 -13.355 1.00 87.56 233 ILE A N 1
ATOM 1862 C CA . ILE A 1 233 ? 1.066 -2.390 -12.480 1.00 87.56 233 ILE A CA 1
ATOM 1863 C C . ILE A 1 233 ? 1.413 -1.053 -13.147 1.00 87.56 233 ILE A C 1
ATOM 1865 O O . ILE A 1 233 ? 1.266 -0.002 -12.526 1.00 87.56 233 ILE A O 1
ATOM 1869 N N . ARG A 1 234 ? 1.766 -1.051 -14.441 1.00 90.75 234 ARG A N 1
ATOM 1870 C CA . ARG A 1 234 ? 1.985 0.195 -15.199 1.00 90.75 234 ARG A CA 1
ATOM 1871 C C . ARG A 1 234 ? 0.755 1.090 -15.214 1.00 90.75 234 ARG A C 1
ATOM 1873 O O . ARG A 1 234 ? 0.878 2.296 -15.030 1.00 90.75 234 ARG A O 1
ATOM 1880 N N . ARG A 1 235 ? -0.432 0.518 -15.430 1.00 88.94 235 ARG A N 1
ATOM 1881 C CA . ARG A 1 235 ? -1.685 1.282 -15.409 1.00 88.94 235 ARG A CA 1
ATOM 1882 C C . ARG A 1 235 ? -1.897 1.945 -14.047 1.00 88.94 235 ARG A C 1
ATOM 1884 O O . ARG A 1 235 ? -2.299 3.103 -14.001 1.00 88.94 235 ARG A O 1
ATOM 1891 N N . TRP A 1 236 ? -1.594 1.248 -12.951 1.00 89.12 236 TRP A N 1
ATOM 1892 C CA . TRP A 1 236 ? -1.651 1.827 -11.606 1.00 89.12 236 TRP A CA 1
ATOM 1893 C C . TRP A 1 236 ? -0.628 2.950 -11.409 1.00 89.12 236 TRP A C 1
ATOM 1895 O O . TRP A 1 236 ? -0.998 4.030 -10.960 1.00 89.12 236 TRP A O 1
ATOM 1905 N N . MET A 1 237 ? 0.623 2.746 -11.827 1.00 91.31 237 MET A N 1
ATOM 1906 C CA . MET A 1 237 ? 1.669 3.778 -11.807 1.00 91.31 237 MET A CA 1
ATOM 1907 C C . MET A 1 237 ? 1.265 5.028 -12.607 1.00 91.31 237 MET A C 1
ATOM 1909 O O . MET A 1 237 ? 1.442 6.160 -12.158 1.00 91.31 237 MET A O 1
ATOM 1913 N N . GLN A 1 238 ? 0.660 4.845 -13.781 1.00 88.81 238 GLN A N 1
ATOM 1914 C CA . GLN A 1 238 ? 0.150 5.948 -14.596 1.00 88.81 238 GLN A CA 1
ATOM 1915 C C . GLN A 1 238 ? -0.991 6.694 -13.899 1.00 88.81 238 GLN A C 1
ATOM 1917 O O . GLN A 1 238 ? -1.011 7.925 -13.931 1.00 88.81 238 GLN A O 1
ATOM 1922 N N . ALA A 1 239 ? -1.890 5.970 -13.230 1.00 87.50 239 ALA A N 1
ATOM 1923 C CA . ALA A 1 239 ? -3.028 6.536 -12.512 1.00 87.50 239 ALA A CA 1
ATOM 1924 C C . ALA A 1 239 ? -2.666 7.203 -11.171 1.00 87.50 239 ALA A C 1
ATOM 1926 O O . ALA A 1 239 ? -3.456 8.011 -10.686 1.00 87.50 239 ALA A O 1
ATOM 1927 N N . TRP A 1 240 ? -1.497 6.898 -10.592 1.00 90.75 240 TRP A N 1
ATOM 1928 C CA . TRP A 1 240 ? -1.043 7.451 -9.310 1.00 90.75 240 TRP A CA 1
ATOM 1929 C C . TRP A 1 240 ? -0.979 8.987 -9.333 1.00 90.75 240 TRP A C 1
ATOM 1931 O O . TRP A 1 240 ? -0.545 9.584 -10.323 1.00 90.75 240 TRP A O 1
ATOM 1941 N N . ARG A 1 241 ? -1.385 9.634 -8.238 1.00 89.50 241 ARG A N 1
ATOM 1942 C CA . ARG A 1 241 ? -1.447 11.097 -8.096 1.00 89.50 241 ARG A CA 1
ATOM 1943 C C . ARG A 1 241 ? -0.628 11.549 -6.891 1.00 89.50 241 ARG A C 1
ATOM 1945 O O . ARG A 1 241 ? -0.919 11.138 -5.772 1.00 89.50 241 ARG A O 1
ATOM 1952 N N . SER A 1 242 ? 0.378 12.393 -7.106 1.00 87.81 242 SER A N 1
ATOM 1953 C CA . SER A 1 242 ? 1.276 12.857 -6.038 1.00 87.81 242 SER A CA 1
ATOM 1954 C C . SER A 1 242 ? 0.617 13.817 -5.047 1.00 87.81 242 SER A C 1
ATOM 1956 O O . SER A 1 242 ? 1.112 13.964 -3.932 1.00 87.81 242 SER A O 1
ATOM 1958 N N . ASP A 1 243 ? -0.472 14.460 -5.455 1.00 88.12 243 ASP A N 1
ATOM 1959 C CA . ASP A 1 243 ? -1.192 15.519 -4.753 1.00 88.12 243 ASP A CA 1
ATOM 1960 C C . ASP A 1 243 ? -2.593 15.080 -4.287 1.00 88.12 243 ASP A C 1
ATOM 1962 O O . ASP A 1 243 ? -3.449 15.916 -3.984 1.00 88.12 243 ASP A O 1
ATOM 1966 N N . LEU A 1 244 ? -2.866 13.769 -4.230 1.00 90.00 244 LEU A N 1
ATOM 1967 C CA . LEU A 1 244 ? -4.146 13.281 -3.724 1.00 90.00 244 LEU A CA 1
ATOM 1968 C C . LEU A 1 244 ? -4.300 13.640 -2.239 1.00 90.00 244 LEU A C 1
ATOM 1970 O O . LEU A 1 244 ? -3.434 13.353 -1.417 1.00 90.00 244 LEU A O 1
ATOM 1974 N N . THR A 1 245 ? -5.443 14.229 -1.892 1.00 92.69 245 THR A N 1
ATOM 1975 C CA . THR A 1 245 ? -5.801 14.578 -0.516 1.00 92.69 245 THR A CA 1
ATOM 1976 C C . THR A 1 245 ? -7.118 13.910 -0.138 1.00 92.69 245 THR A C 1
ATOM 1978 O O . THR A 1 245 ? -7.898 13.501 -1.002 1.00 92.69 245 THR A O 1
ATOM 1981 N N . VAL A 1 246 ? -7.399 13.825 1.165 1.00 92.06 246 VAL A N 1
ATOM 1982 C CA . VAL A 1 246 ? -8.700 13.348 1.665 1.00 92.06 246 VAL A CA 1
ATOM 1983 C C . VAL A 1 246 ? -9.841 14.223 1.137 1.00 92.06 246 VAL A C 1
ATOM 1985 O O . VAL A 1 246 ? -10.906 13.715 0.809 1.00 92.06 246 VAL A O 1
ATOM 1988 N N . GLU A 1 247 ? -9.615 15.528 0.989 1.00 93.12 247 GLU A N 1
ATOM 1989 C CA . GLU A 1 247 ? -10.615 16.463 0.472 1.00 93.12 247 GLU A CA 1
ATOM 1990 C C . GLU A 1 247 ? -10.938 16.201 -1.005 1.00 93.12 247 GLU A C 1
ATOM 1992 O O . GLU A 1 247 ? -12.110 16.174 -1.379 1.00 93.12 247 GLU A O 1
ATOM 1997 N N . HIS A 1 248 ? -9.926 15.895 -1.829 1.00 93.56 248 HIS A N 1
ATOM 1998 C CA . HIS A 1 248 ? -10.146 15.428 -3.201 1.00 93.56 248 HIS A CA 1
ATOM 1999 C C . HIS A 1 248 ? -11.025 14.171 -3.230 1.00 93.56 248 HIS A C 1
ATOM 2001 O O . HIS A 1 248 ? -11.945 14.089 -4.039 1.00 93.56 248 HIS A O 1
ATOM 2007 N N . VAL A 1 249 ? -10.768 13.209 -2.336 1.00 92.44 249 VAL A N 1
ATOM 2008 C CA . VAL A 1 249 ? -11.560 11.975 -2.221 1.00 92.44 249 VAL A CA 1
ATOM 2009 C C . VAL A 1 249 ? -13.003 12.272 -1.804 1.00 92.44 249 VAL A C 1
ATOM 2011 O O . VAL A 1 249 ? -13.934 11.794 -2.449 1.00 92.44 249 VAL A O 1
ATOM 2014 N N . LEU A 1 250 ? -13.211 13.081 -0.763 1.00 93.00 250 LEU A N 1
ATOM 2015 C CA . LEU A 1 250 ? -14.544 13.421 -0.252 1.00 93.00 250 LEU A CA 1
ATOM 2016 C C . LEU A 1 250 ? -15.394 14.168 -1.286 1.00 93.00 250 LEU A C 1
ATOM 2018 O O . LEU A 1 250 ? -16.592 13.896 -1.386 1.00 93.00 250 LEU A O 1
ATOM 2022 N N . ASN A 1 251 ? -14.770 15.029 -2.090 1.00 92.94 251 ASN A N 1
ATOM 2023 C CA . ASN A 1 251 ? -15.425 15.837 -3.121 1.00 92.94 251 ASN A CA 1
ATOM 2024 C C . ASN A 1 251 ? -15.432 15.177 -4.509 1.00 92.94 251 ASN A C 1
ATOM 2026 O O . ASN A 1 251 ? -15.705 15.843 -5.504 1.00 92.94 251 ASN A O 1
ATOM 2030 N N . TYR A 1 252 ? -15.117 13.883 -4.609 1.00 89.62 252 TYR A N 1
ATOM 2031 C CA . TYR A 1 252 ? -15.182 13.173 -5.881 1.00 89.62 252 TYR A CA 1
ATOM 2032 C C . TYR A 1 252 ? -16.604 13.189 -6.470 1.00 89.62 252 TYR A C 1
ATOM 2034 O O . TYR A 1 252 ? -17.562 12.784 -5.812 1.00 89.62 252 TYR A O 1
ATOM 2042 N N . GLU A 1 253 ? -16.741 13.607 -7.725 1.00 85.56 253 GLU A N 1
ATOM 2043 C CA . GLU A 1 253 ? -17.992 13.548 -8.484 1.00 85.56 253 GLU A CA 1
ATOM 2044 C C . GLU A 1 253 ? -17.780 12.690 -9.736 1.00 85.56 253 GLU A C 1
ATOM 2046 O O . GLU A 1 253 ? -16.758 12.805 -10.420 1.00 85.56 253 GLU A O 1
ATOM 2051 N N . LEU A 1 254 ? -18.736 11.802 -10.032 1.00 74.88 254 LEU A N 1
ATOM 2052 C CA . LEU A 1 254 ? -18.737 11.049 -11.285 1.00 74.88 254 LEU A CA 1
ATOM 2053 C C . LEU A 1 254 ? -18.933 12.035 -12.440 1.00 74.88 254 LEU A C 1
ATOM 2055 O O . LEU A 1 254 ? -19.985 12.664 -12.545 1.00 74.88 254 LEU A O 1
ATOM 2059 N N . THR A 1 255 ? -17.892 12.177 -13.257 1.00 55.22 255 THR A N 1
ATOM 2060 C CA . THR A 1 255 ? -17.892 12.996 -14.475 1.00 55.22 255 THR A CA 1
ATOM 2061 C C . THR A 1 255 ? -18.497 12.239 -15.647 1.00 55.22 255 THR A C 1
ATOM 2063 O O . THR A 1 255 ? -18.291 11.004 -15.716 1.00 55.22 255 THR A O 1
#

Sequence (255 aa):
MIDEQFTEQMLDQFRDWLRQTRDEAEQQSADPDAASPAVEPVGLVRLVEEFTALRHDLKLQTRGARALEDESRRLLTGLQAALEALENPQETEPPPEESAARKLAESGGVALETDEYFYTQVGDDPSRYDYREALLPAARRWNFERFQAAIAQAISPIIVDRGNGLNAETQEYAKFAVESGYRVELREPESEWWLEIRSLLQNKSANHAELDQWAARLAAQSRTTHRVPASTIRRWMQAWRSDLTVEHVLNYELT

Nearest PDB structures (foldseek):
  2rhm-assembly1_A  TM=5.643E-01  e=1.836E+00  Chloroflexus aurantiacus J-10-fl

Mean predicted aligned error: 17.72 Å